Protein AF-D8RL02-F1 (afdb_monomer_lite)

Radius of gyration: 91.01 Å; chains: 1; bounding box: 148×38×259 Å

Secondary structure (DSSP, 8-state):
-HHHHHHHHHHHHHHHHHHHHHHHHHHHTSHHHHHHHTT-EEETTTEEE-TTS-BGGGTTTTS-S-SS-----SS-HHHHHHHHHHHHHHHTTT--STTHHHHHHHHHHHHHHHHHHHHHHHHHHHHHHHHHHHHHHHHHHHHHHHHHHHHHHHHHHHHHHHHHHHHHHHHHHHHHHHHHHHHHHHHHHHHHHHHHHHHHHHHHHHHHHHHHHHHHHHHHHHHHHHHHHHHHHHHHHHHHHHHHHHHHHHHHHHHHHHHHHHHHHHHHHHHHHHHHHHHHHHHHHHHHHHHHTT--

Structure (mmCIF, N/CA/C/O backbone):
data_AF-D8RL02-F1
#
_entry.id   AF-D8RL02-F1
#
loop_
_atom_site.group_PDB
_atom_site.id
_atom_site.type_symbol
_atom_site.label_atom_id
_atom_site.label_alt_id
_atom_site.label_comp_id
_atom_site.label_asym_id
_atom_site.label_entity_id
_atom_site.label_seq_id
_atom_site.pdbx_PDB_ins_code
_atom_site.Cartn_x
_atom_site.Cartn_y
_atom_site.Cartn_z
_atom_site.occupancy
_atom_site.B_iso_or_equiv
_atom_site.auth_seq_id
_atom_site.auth_comp_id
_atom_site.auth_asym_id
_atom_site.auth_atom_id
_atom_site.pdbx_PDB_model_num
ATOM 1 N N . MET A 1 1 ? 72.631 13.589 -95.556 1.00 54.78 1 MET A N 1
ATOM 2 C CA . MET A 1 1 ? 71.323 14.277 -95.456 1.00 54.78 1 MET A CA 1
ATOM 3 C C . MET A 1 1 ? 70.199 13.343 -95.003 1.00 54.78 1 MET A C 1
ATOM 5 O O . MET A 1 1 ? 69.249 13.844 -94.425 1.00 54.78 1 MET A O 1
ATOM 9 N N . GLU A 1 2 ? 70.333 12.020 -95.153 1.00 58.56 2 GLU A N 1
ATOM 10 C CA . GLU A 1 2 ? 69.307 11.023 -94.778 1.00 58.56 2 GLU A CA 1
ATOM 11 C C . GLU A 1 2 ? 68.926 11.026 -93.284 1.00 58.56 2 GLU A C 1
ATOM 13 O O . GLU A 1 2 ? 67.748 11.028 -92.950 1.00 58.56 2 GLU A O 1
ATOM 18 N N . GLY A 1 3 ? 69.886 11.151 -92.358 1.00 64.56 3 GLY A N 1
ATOM 19 C CA . GLY A 1 3 ? 69.577 11.130 -90.916 1.00 64.56 3 GLY A CA 1
ATOM 20 C C . GLY A 1 3 ? 68.702 12.289 -90.407 1.00 64.56 3 GLY A C 1
ATOM 21 O O . GLY A 1 3 ? 68.035 12.150 -89.384 1.00 64.56 3 GLY A O 1
ATOM 22 N N . LEU A 1 4 ? 68.682 13.426 -91.113 1.00 74.25 4 LEU A N 1
ATOM 23 C CA . LEU A 1 4 ? 67.865 14.596 -90.758 1.00 74.25 4 LEU A CA 1
ATOM 24 C C . LEU A 1 4 ? 66.400 14.406 -91.182 1.00 74.25 4 LEU A C 1
ATOM 26 O O . LEU A 1 4 ? 65.502 14.828 -90.459 1.00 74.25 4 LEU A O 1
ATOM 30 N N . GLN A 1 5 ? 66.170 13.714 -92.303 1.00 72.62 5 GLN A N 1
ATOM 31 C CA . GLN A 1 5 ? 64.834 13.357 -92.792 1.00 72.62 5 GLN A CA 1
ATOM 32 C C . GLN A 1 5 ? 64.185 12.295 -91.896 1.00 72.62 5 GLN A C 1
ATOM 34 O O . GLN A 1 5 ? 63.086 12.518 -91.404 1.00 72.62 5 GLN A O 1
ATOM 39 N N . VAL A 1 6 ? 64.923 11.239 -91.534 1.00 73.12 6 VAL A N 1
ATOM 40 C CA . VAL A 1 6 ? 64.459 10.201 -90.589 1.00 73.12 6 VAL A CA 1
ATOM 41 C C . VAL A 1 6 ? 64.030 10.804 -89.242 1.00 73.12 6 VAL A C 1
ATOM 43 O O . VAL A 1 6 ? 63.024 10.415 -88.649 1.00 73.12 6 VAL A O 1
ATOM 46 N N . LEU A 1 7 ? 64.784 11.778 -88.719 1.00 77.75 7 LEU A N 1
ATOM 47 C CA . LEU A 1 7 ? 64.424 12.468 -87.474 1.00 77.75 7 LEU A CA 1
ATOM 48 C C . LEU A 1 7 ? 63.171 13.336 -87.626 1.00 77.75 7 LEU A C 1
ATOM 50 O O . LEU A 1 7 ? 62.359 13.388 -86.702 1.00 77.75 7 LEU A O 1
ATOM 54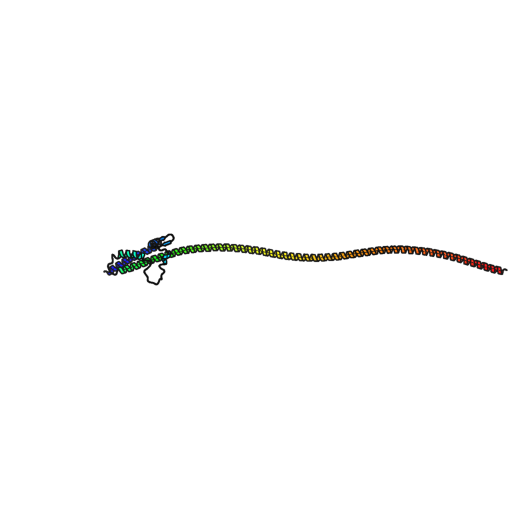 N N . GLN A 1 8 ? 63.003 13.996 -88.771 1.00 79.19 8 GLN A N 1
ATOM 55 C CA . GLN A 1 8 ? 61.824 14.802 -89.076 1.00 79.19 8 GLN A CA 1
ATOM 56 C C . GLN A 1 8 ? 60.564 13.929 -89.215 1.00 79.19 8 GLN A C 1
ATOM 58 O O . GLN A 1 8 ? 59.517 14.272 -88.664 1.00 79.19 8 GLN A O 1
ATOM 63 N N . ASP A 1 9 ? 60.674 12.759 -89.840 1.00 75.31 9 ASP A N 1
ATOM 64 C CA . ASP A 1 9 ? 59.569 11.804 -90.000 1.00 75.31 9 ASP A CA 1
ATOM 65 C C . ASP A 1 9 ? 59.189 11.134 -88.668 1.00 75.31 9 ASP A C 1
ATOM 67 O O . ASP A 1 9 ? 58.011 10.944 -88.346 1.00 75.31 9 ASP A O 1
ATOM 71 N N . ARG A 1 10 ? 60.173 10.874 -87.799 1.00 81.12 10 ARG A N 1
ATOM 72 C CA . ARG A 1 10 ? 59.913 10.444 -86.415 1.00 81.12 10 ARG A CA 1
ATOM 73 C C . ARG A 1 10 ? 59.242 11.535 -85.586 1.00 81.12 10 ARG A C 1
ATOM 75 O O . ARG A 1 10 ? 58.299 11.236 -84.856 1.00 81.12 10 ARG A O 1
ATOM 82 N N . ALA A 1 11 ? 59.704 12.781 -85.690 1.00 81.50 11 ALA A N 1
ATOM 83 C CA . ALA A 1 11 ? 59.134 13.907 -84.953 1.00 81.50 11 ALA A CA 1
ATOM 84 C C . ALA A 1 11 ? 57.671 14.154 -85.345 1.00 81.50 11 ALA A C 1
ATOM 86 O O . ALA A 1 11 ? 56.821 14.282 -84.468 1.00 81.50 11 ALA A O 1
ATOM 87 N N . THR A 1 12 ? 57.363 14.128 -86.643 1.00 82.19 12 THR A N 1
ATOM 88 C CA . THR A 1 12 ? 55.992 14.281 -87.157 1.00 82.19 12 THR A CA 1
ATOM 89 C C . THR A 1 12 ? 55.090 13.108 -86.749 1.00 82.19 12 THR A C 1
ATOM 91 O O . THR A 1 12 ? 53.943 13.311 -86.342 1.00 82.19 12 THR A O 1
ATOM 94 N N . THR A 1 13 ? 55.606 11.873 -86.750 1.00 80.94 13 THR A N 1
ATOM 95 C CA . THR A 1 13 ? 54.868 10.700 -86.246 1.00 80.94 13 THR A CA 1
ATOM 96 C C . THR A 1 13 ? 54.566 10.823 -84.750 1.00 80.94 13 THR A C 1
ATOM 98 O O . THR A 1 13 ? 53.431 10.630 -84.320 1.00 80.94 13 THR A O 1
ATOM 101 N N . VAL A 1 14 ? 55.549 11.192 -83.929 1.00 85.69 14 VAL A N 1
ATOM 102 C CA . VAL A 1 14 ? 55.332 11.378 -82.486 1.00 85.69 14 VAL A CA 1
ATOM 103 C C . VAL A 1 14 ? 54.368 12.534 -82.219 1.00 85.69 14 VAL A C 1
ATOM 105 O O . VAL A 1 14 ? 53.498 12.410 -81.362 1.00 85.69 14 VAL A O 1
ATOM 108 N N . GLU A 1 15 ? 54.461 13.632 -82.968 1.00 86.06 15 GLU A N 1
ATOM 109 C CA . GLU A 1 15 ? 53.552 14.774 -82.846 1.00 86.06 15 GLU A CA 1
ATOM 110 C C . GLU A 1 15 ? 52.094 14.379 -83.117 1.00 86.06 15 GLU A C 1
ATOM 112 O O . GLU A 1 15 ? 51.207 14.710 -82.325 1.00 86.06 15 GLU A O 1
ATOM 117 N N . THR A 1 16 ? 51.837 13.611 -84.180 1.00 85.44 16 THR A N 1
ATOM 118 C CA . THR A 1 16 ? 50.482 13.130 -84.504 1.00 85.44 16 THR A CA 1
ATOM 119 C C . THR A 1 16 ? 49.945 12.152 -83.457 1.00 85.44 16 THR A C 1
ATOM 121 O O . THR A 1 16 ? 48.793 12.277 -83.032 1.00 85.44 16 THR A O 1
ATOM 124 N N . LEU A 1 17 ? 50.776 11.232 -82.959 1.00 86.19 17 LEU A N 1
ATOM 125 C CA . LEU A 1 17 ? 50.398 10.301 -81.891 1.00 86.19 17 LEU A CA 1
ATOM 126 C C . LEU A 1 17 ? 50.143 11.009 -80.550 1.00 86.19 17 LEU A C 1
ATOM 128 O O . LEU A 1 17 ? 49.197 10.672 -79.833 1.00 86.19 17 LEU A O 1
ATOM 132 N N . LEU A 1 18 ? 50.937 12.028 -80.215 1.00 87.25 18 LEU A N 1
ATOM 133 C CA . LEU A 1 18 ? 50.713 12.869 -79.038 1.00 87.25 18 LEU A CA 1
ATOM 134 C C . LEU A 1 18 ? 49.449 13.720 -79.187 1.00 87.25 18 LEU A C 1
ATOM 136 O O . LEU A 1 18 ? 48.698 13.870 -78.221 1.00 87.25 18 LEU A O 1
ATOM 140 N N . ALA A 1 19 ? 49.173 14.246 -80.382 1.00 88.50 19 ALA A N 1
ATOM 141 C CA . ALA A 1 19 ? 47.926 14.947 -80.672 1.00 88.50 19 ALA A CA 1
ATOM 142 C C . ALA A 1 19 ? 46.711 14.020 -80.503 1.00 88.50 19 ALA A C 1
ATOM 144 O O . ALA A 1 19 ? 45.710 14.430 -79.905 1.00 88.50 19 ALA A O 1
ATOM 145 N N . TYR A 1 20 ? 46.819 12.759 -80.937 1.00 88.25 20 TYR A N 1
ATOM 146 C CA . TYR A 1 20 ? 45.808 11.730 -80.694 1.00 88.25 20 TYR A CA 1
ATOM 147 C C . TYR A 1 20 ? 45.596 11.476 -79.196 1.00 88.25 20 TYR A C 1
ATOM 149 O O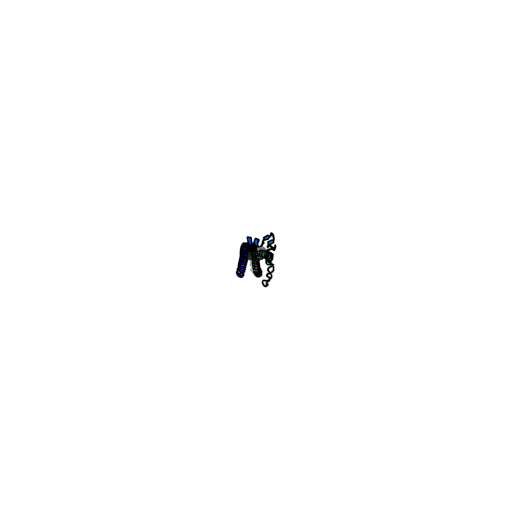 . TYR A 1 20 ? 44.465 11.591 -78.722 1.00 88.25 20 TYR A O 1
ATOM 157 N N . LEU A 1 21 ? 46.659 11.214 -78.424 1.00 88.38 21 LEU A N 1
ATOM 158 C CA . LEU A 1 21 ? 46.547 11.009 -76.972 1.00 88.38 21 LEU A CA 1
ATOM 159 C C . LEU A 1 21 ? 45.936 12.219 -76.267 1.00 88.38 21 LEU A C 1
ATOM 161 O O . LEU A 1 21 ? 45.063 12.068 -75.415 1.00 88.38 21 LEU A O 1
ATOM 165 N N . LYS A 1 22 ? 46.345 13.431 -76.650 1.00 90.69 22 LYS A N 1
ATOM 166 C CA . LYS A 1 22 ? 45.802 14.679 -76.108 1.00 90.69 22 LYS A CA 1
ATOM 167 C C . LYS A 1 22 ? 44.313 14.828 -76.413 1.00 90.69 22 LYS A C 1
ATOM 169 O O . LYS A 1 22 ? 43.553 15.255 -75.544 1.00 90.69 22 LYS A O 1
ATOM 174 N N . SER A 1 23 ? 43.889 14.481 -77.627 1.00 88.38 23 SER A N 1
ATOM 175 C CA . SER A 1 23 ? 42.476 14.466 -78.009 1.00 88.38 23 SER A CA 1
ATOM 176 C C . SER A 1 23 ? 41.697 13.425 -77.199 1.00 88.38 23 SER A C 1
ATOM 178 O O . SER A 1 23 ? 40.691 13.757 -76.570 1.00 88.38 23 SER A O 1
ATOM 180 N N . LYS A 1 24 ? 42.211 12.192 -77.111 1.00 86.50 24 LYS A N 1
ATOM 181 C CA . LYS A 1 24 ? 41.592 11.095 -76.357 1.00 86.50 24 LYS A CA 1
ATOM 182 C C . LYS A 1 24 ? 41.451 11.425 -74.868 1.00 86.50 24 LYS A C 1
ATOM 184 O O . LYS A 1 24 ? 40.369 11.252 -74.316 1.00 86.50 24 LYS A O 1
ATOM 189 N N . ALA A 1 25 ? 42.481 11.998 -74.246 1.00 87.50 25 ALA A N 1
ATOM 190 C CA . ALA A 1 25 ? 42.440 12.445 -72.855 1.00 87.50 25 ALA A CA 1
ATOM 191 C C . ALA A 1 25 ? 41.383 13.540 -72.622 1.00 87.50 25 ALA A C 1
ATOM 193 O O . ALA A 1 25 ? 40.644 13.481 -71.643 1.00 87.50 25 ALA A O 1
ATOM 194 N N . ARG A 1 26 ? 41.251 14.515 -73.536 1.00 88.19 26 ARG A N 1
ATOM 195 C CA . ARG A 1 26 ? 40.205 15.555 -73.452 1.00 88.19 26 ARG A CA 1
ATOM 196 C C . ARG A 1 26 ? 38.797 14.974 -73.556 1.00 88.19 26 ARG A C 1
ATOM 198 O O . ARG A 1 26 ? 37.912 15.396 -72.820 1.00 88.19 26 ARG A O 1
ATOM 205 N N . VAL A 1 27 ? 38.598 14.011 -74.453 1.00 86.69 27 VAL A N 1
ATOM 206 C CA . VAL A 1 27 ? 37.320 13.304 -74.614 1.00 86.69 27 VAL A CA 1
ATOM 207 C C . VAL A 1 27 ? 36.989 12.487 -73.360 1.00 86.69 27 VAL A C 1
ATOM 209 O O . VAL A 1 27 ? 35.847 12.502 -72.910 1.00 86.69 27 VAL A O 1
ATOM 212 N N . MET A 1 28 ? 37.984 11.827 -72.763 1.00 86.38 28 MET A N 1
ATOM 213 C CA . MET A 1 28 ? 37.825 11.044 -71.532 1.00 86.38 28 MET A CA 1
ATOM 214 C C . MET A 1 28 ? 37.630 11.903 -70.275 1.00 86.38 28 MET A C 1
ATOM 216 O O . MET A 1 28 ? 36.973 11.458 -69.342 1.00 86.38 28 MET A O 1
ATOM 220 N N . ALA A 1 29 ? 38.139 13.136 -70.250 1.00 84.56 29 ALA A N 1
ATOM 221 C CA . ALA A 1 29 ? 37.950 14.062 -69.130 1.00 84.56 29 ALA A CA 1
ATOM 222 C C . ALA A 1 29 ? 36.499 14.553 -68.981 1.00 84.56 29 ALA A C 1
ATOM 224 O O . ALA A 1 29 ? 36.121 15.058 -67.928 1.00 84.56 29 ALA A O 1
ATOM 225 N N . LEU A 1 30 ? 35.684 14.431 -70.032 1.00 84.62 30 LEU A N 1
ATOM 226 C CA . LEU A 1 30 ? 34.278 14.812 -70.007 1.00 84.62 30 LEU A CA 1
ATOM 227 C C . LEU A 1 30 ? 33.410 13.548 -69.913 1.00 84.62 30 LEU A C 1
ATOM 229 O O . LEU A 1 30 ? 33.276 12.851 -70.920 1.00 84.62 30 LEU A O 1
ATOM 233 N N . PRO A 1 31 ? 32.745 13.272 -68.772 1.00 79.06 31 PRO A N 1
ATOM 234 C CA . PRO A 1 31 ? 32.044 12.003 -68.534 1.00 79.06 31 PRO A CA 1
ATOM 235 C C . PRO A 1 31 ? 31.073 11.598 -69.654 1.00 79.06 31 PRO A C 1
ATOM 237 O O . PRO A 1 31 ? 31.044 10.450 -70.093 1.00 79.06 31 PRO A O 1
ATOM 240 N N . ARG A 1 32 ? 30.328 12.572 -70.199 1.00 75.19 32 ARG A N 1
ATOM 241 C CA . ARG A 1 32 ? 29.366 12.355 -71.294 1.00 75.19 32 ARG A CA 1
ATOM 242 C C . ARG A 1 32 ? 30.015 11.848 -72.587 1.00 75.19 32 ARG A C 1
ATOM 244 O O . ARG A 1 32 ? 29.419 11.026 -73.275 1.00 75.19 32 ARG A O 1
ATOM 251 N N . TYR A 1 33 ? 31.218 12.319 -72.913 1.00 81.81 33 TYR A N 1
ATOM 252 C CA . TYR A 1 33 ? 31.953 11.899 -74.111 1.00 81.81 33 TYR A CA 1
ATOM 253 C C . TYR A 1 33 ? 32.849 10.686 -73.841 1.00 81.81 33 TYR A C 1
ATOM 255 O O . TYR A 1 33 ? 33.073 9.874 -74.738 1.00 81.81 33 TYR A O 1
ATOM 263 N N . ALA A 1 34 ? 33.296 10.519 -72.597 1.00 81.94 34 ALA A N 1
ATOM 264 C CA . ALA A 1 34 ? 34.074 9.378 -72.145 1.00 81.94 34 ALA A CA 1
ATOM 265 C C . ALA A 1 34 ? 33.293 8.066 -72.307 1.00 81.94 34 ALA A C 1
ATOM 267 O O . ALA A 1 34 ? 33.838 7.091 -72.824 1.00 81.94 34 ALA A O 1
ATOM 268 N N . PHE A 1 35 ? 31.998 8.063 -71.966 1.00 83.25 35 PHE A N 1
ATOM 269 C CA . PHE A 1 35 ? 31.138 6.898 -72.174 1.00 83.25 35 PHE A CA 1
ATOM 270 C C . PHE A 1 35 ? 31.006 6.520 -73.651 1.00 83.25 35 PHE A C 1
ATOM 272 O O . PHE A 1 35 ? 31.195 5.358 -74.000 1.00 83.25 35 PHE A O 1
ATOM 279 N N . ALA A 1 36 ? 30.756 7.495 -74.529 1.00 80.44 36 ALA A N 1
ATOM 280 C CA . ALA A 1 36 ? 30.652 7.248 -75.966 1.00 80.44 36 ALA A CA 1
ATOM 281 C C . ALA A 1 36 ? 31.978 6.736 -76.560 1.00 80.44 36 ALA A C 1
ATOM 283 O O . ALA A 1 36 ? 31.981 5.761 -77.307 1.00 80.44 36 ALA A O 1
ATOM 284 N N . SER A 1 37 ? 33.102 7.347 -76.177 1.00 79.50 37 SER A N 1
ATOM 285 C CA . SER A 1 37 ? 34.448 6.991 -76.648 1.00 79.50 37 SER A CA 1
ATOM 286 C C . SER A 1 37 ? 34.900 5.601 -76.186 1.00 79.50 37 SER A C 1
ATOM 288 O O . SER A 1 37 ? 35.508 4.855 -76.947 1.00 79.50 37 SER A O 1
ATOM 290 N N . CYS A 1 38 ? 34.546 5.210 -74.960 1.00 76.88 38 CYS A N 1
ATOM 291 C CA . CYS A 1 38 ? 34.857 3.883 -74.420 1.00 76.88 38 CYS A CA 1
ATOM 292 C C . CYS A 1 38 ? 33.788 2.830 -74.768 1.00 76.88 38 CYS A C 1
ATOM 294 O O . CYS A 1 38 ? 33.872 1.695 -74.306 1.00 76.88 38 CYS A O 1
ATOM 296 N N . GLY A 1 39 ? 32.760 3.198 -75.545 1.00 78.69 39 GLY A N 1
ATOM 297 C CA . GLY A 1 39 ? 31.629 2.332 -75.890 1.00 78.69 39 GLY A CA 1
ATOM 298 C C . GLY A 1 39 ? 30.801 1.865 -74.687 1.00 78.69 39 GLY A C 1
ATOM 299 O O . GLY A 1 39 ? 30.125 0.839 -74.765 1.00 78.69 39 GLY A O 1
ATOM 300 N N . ILE A 1 40 ? 30.845 2.614 -73.584 1.00 83.25 40 ILE A N 1
ATOM 301 C CA . ILE A 1 40 ? 30.090 2.340 -72.366 1.00 83.25 40 ILE A CA 1
ATOM 302 C C . ILE A 1 40 ? 28.642 2.787 -72.574 1.00 83.25 40 ILE A C 1
ATOM 304 O O . ILE A 1 40 ? 28.365 3.949 -72.874 1.00 83.25 40 ILE A O 1
ATOM 308 N N . ARG A 1 41 ? 27.698 1.863 -72.401 1.00 83.44 41 ARG A N 1
ATOM 309 C CA . ARG A 1 41 ? 26.260 2.106 -72.575 1.00 83.44 41 ARG A CA 1
ATOM 310 C C . ARG A 1 41 ? 25.486 1.626 -71.360 1.00 83.44 41 ARG A C 1
ATOM 312 O O . ARG A 1 41 ? 25.844 0.624 -70.749 1.00 83.44 41 ARG A O 1
ATOM 319 N N . LYS A 1 42 ? 24.400 2.319 -71.023 1.00 82.69 42 LYS A N 1
ATOM 320 C CA . LYS A 1 42 ? 23.468 1.881 -69.980 1.00 82.69 42 LYS A CA 1
ATOM 321 C C . LYS A 1 42 ? 22.468 0.894 -70.589 1.00 82.69 42 LYS A C 1
ATOM 323 O O . LYS A 1 42 ? 21.752 1.250 -71.520 1.00 82.69 42 LYS A O 1
ATOM 328 N N . LYS A 1 43 ? 22.429 -0.335 -70.075 1.00 82.56 43 LYS A N 1
ATOM 329 C CA . LYS A 1 43 ? 21.448 -1.367 -70.423 1.00 82.56 43 LYS A CA 1
ATOM 330 C C . LYS A 1 43 ? 20.454 -1.518 -69.274 1.00 82.56 43 LYS A C 1
ATOM 332 O O . LYS A 1 43 ? 20.846 -1.644 -68.114 1.00 82.56 43 LYS A O 1
ATOM 337 N N . GLU A 1 44 ? 19.168 -1.496 -69.596 1.00 78.19 44 GLU A N 1
ATOM 338 C CA . GLU A 1 44 ? 18.089 -1.647 -68.619 1.00 78.19 44 GLU A CA 1
ATOM 339 C C . GLU A 1 44 ? 18.212 -2.989 -67.869 1.00 78.19 44 GLU A C 1
ATOM 341 O O . GLU A 1 44 ? 18.519 -4.020 -68.471 1.00 78.19 44 GLU A O 1
ATOM 346 N N . GLY A 1 45 ? 18.083 -2.958 -66.539 1.00 75.62 45 GLY A N 1
ATOM 347 C CA . GLY A 1 45 ? 18.237 -4.120 -65.651 1.00 75.62 45 GLY A CA 1
ATOM 348 C C . GLY A 1 45 ? 19.676 -4.583 -65.357 1.00 75.62 45 GLY A C 1
ATOM 349 O O . GLY A 1 45 ? 19.885 -5.247 -64.350 1.00 75.62 45 GLY A O 1
ATOM 350 N N . VAL A 1 46 ? 20.670 -4.221 -66.18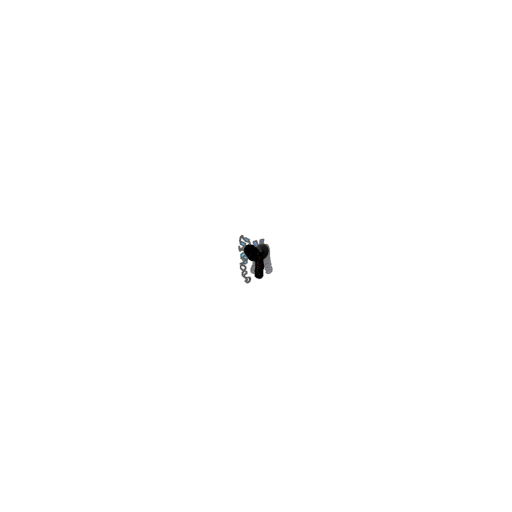2 1.00 76.62 46 VAL A N 1
ATOM 351 C CA . VAL A 1 46 ? 22.078 -4.675 -66.038 1.00 76.62 46 VAL A CA 1
ATOM 352 C C . VAL A 1 46 ? 23.035 -3.535 -65.651 1.00 76.62 46 VAL A C 1
ATOM 354 O O . VAL A 1 46 ? 24.122 -3.783 -65.139 1.00 76.62 46 VAL A O 1
ATOM 357 N N . GLY A 1 47 ? 22.637 -2.276 -65.858 1.00 82.38 47 GLY A N 1
ATOM 358 C CA . GLY A 1 47 ? 23.464 -1.109 -65.545 1.00 82.38 47 GLY A CA 1
ATOM 359 C C . GLY A 1 47 ? 24.416 -0.747 -66.686 1.00 82.38 47 GLY A C 1
ATOM 360 O O . GLY A 1 47 ? 24.066 -0.878 -67.859 1.00 82.38 47 GLY A O 1
ATOM 361 N N . TYR A 1 48 ? 25.602 -0.229 -66.368 1.00 84.31 48 TYR A N 1
ATOM 362 C CA . TYR A 1 48 ? 26.592 0.139 -67.382 1.00 84.31 48 TYR A CA 1
ATOM 363 C C . TYR A 1 48 ? 27.299 -1.094 -67.955 1.00 84.31 48 TYR A C 1
ATOM 365 O O . TYR A 1 48 ? 27.660 -2.022 -67.232 1.00 84.31 48 TYR A O 1
ATOM 373 N N . VAL A 1 49 ? 27.504 -1.091 -69.269 1.00 84.38 49 VAL A N 1
ATOM 374 C CA . VAL A 1 49 ? 28.082 -2.192 -70.041 1.00 84.38 49 VAL A CA 1
ATOM 375 C C . VAL A 1 49 ? 29.141 -1.636 -70.991 1.00 84.38 49 VAL A C 1
ATOM 377 O O . VAL A 1 49 ? 28.913 -0.606 -71.617 1.00 84.38 49 VAL A O 1
ATOM 380 N N . ASP A 1 50 ? 30.287 -2.306 -71.099 1.00 82.56 50 ASP A N 1
ATOM 381 C CA . ASP A 1 50 ? 31.411 -1.919 -71.966 1.00 82.56 50 ASP A CA 1
ATOM 382 C C . ASP A 1 50 ? 31.116 -2.130 -73.469 1.00 82.56 50 ASP A C 1
ATOM 384 O O . ASP A 1 50 ? 30.164 -2.823 -73.839 1.00 82.56 50 ASP A O 1
ATOM 388 N N . LYS A 1 51 ? 32.000 -1.639 -74.350 1.00 81.12 51 LYS A N 1
ATOM 389 C CA . LYS A 1 51 ? 31.984 -1.859 -75.809 1.00 81.12 51 LYS A CA 1
ATOM 390 C C . LYS A 1 51 ? 31.835 -3.333 -76.208 1.00 81.12 51 LYS A C 1
ATOM 392 O O . LYS A 1 51 ? 31.204 -3.637 -77.214 1.00 81.12 51 LYS A O 1
ATOM 397 N N . ARG A 1 52 ? 32.355 -4.251 -75.381 1.00 78.06 52 ARG A N 1
ATOM 398 C CA . ARG A 1 52 ? 32.279 -5.715 -75.555 1.00 78.06 52 ARG A CA 1
ATOM 399 C C . ARG A 1 52 ? 31.027 -6.372 -74.963 1.00 78.06 52 ARG A C 1
ATOM 401 O O . ARG A 1 52 ? 30.924 -7.591 -74.980 1.00 78.06 52 ARG A O 1
ATOM 408 N N . GLY A 1 53 ? 30.100 -5.606 -74.393 1.00 79.06 53 GLY A N 1
ATOM 409 C CA . GLY A 1 53 ? 28.920 -6.176 -73.742 1.00 79.06 53 GLY A CA 1
ATOM 410 C C . GLY A 1 53 ? 29.158 -6.665 -72.305 1.00 79.06 53 GLY A C 1
ATOM 411 O O . GLY A 1 53 ? 28.258 -7.269 -71.729 1.00 79.06 53 GLY A O 1
ATOM 412 N N . VAL A 1 54 ? 30.330 -6.395 -71.712 1.00 82.94 54 VAL A N 1
ATOM 413 C CA . VAL A 1 54 ? 30.678 -6.827 -70.345 1.00 82.94 54 VAL A CA 1
ATOM 414 C C . VAL A 1 54 ? 30.045 -5.884 -69.311 1.00 82.94 54 VAL A C 1
ATOM 416 O O . VAL A 1 54 ? 30.297 -4.674 -69.391 1.00 82.94 54 VAL A O 1
ATOM 419 N N . PRO A 1 55 ? 29.245 -6.387 -68.352 1.00 84.06 55 PRO A N 1
ATOM 420 C CA . PRO A 1 55 ? 28.663 -5.577 -67.282 1.00 84.06 55 PRO A CA 1
ATOM 421 C C . PRO A 1 55 ? 29.720 -4.943 -66.374 1.00 84.06 55 PRO A C 1
ATOM 423 O O . PRO A 1 55 ? 30.779 -5.524 -66.147 1.00 84.06 55 PRO A O 1
ATOM 426 N N . MET A 1 56 ? 29.396 -3.783 -65.801 1.00 81.06 56 MET A N 1
ATOM 427 C CA . MET A 1 56 ? 30.252 -3.044 -64.863 1.00 81.06 56 MET A CA 1
ATOM 428 C C . MET A 1 56 ? 30.800 -3.910 -63.719 1.00 81.06 56 MET A C 1
ATOM 430 O O . MET A 1 56 ? 31.979 -3.809 -63.391 1.00 81.06 56 MET A O 1
ATOM 434 N N . ALA A 1 57 ? 29.980 -4.811 -63.169 1.00 79.31 57 ALA A N 1
ATOM 435 C CA . ALA A 1 57 ? 30.364 -5.720 -62.085 1.00 79.31 57 ALA A CA 1
ATOM 436 C C . ALA A 1 57 ? 31.528 -6.672 -62.437 1.00 79.31 57 ALA A C 1
ATOM 438 O O . ALA A 1 57 ? 32.198 -7.196 -61.547 1.00 79.31 57 ALA A O 1
ATOM 439 N N . ASP A 1 58 ? 31.779 -6.895 -63.729 1.00 80.88 58 ASP A N 1
ATOM 440 C CA . ASP A 1 58 ? 32.813 -7.805 -64.222 1.00 80.88 58 ASP A CA 1
ATOM 441 C C . ASP A 1 58 ? 34.021 -7.065 -64.821 1.00 80.88 58 ASP A C 1
ATOM 443 O O . ASP A 1 58 ? 34.997 -7.704 -65.214 1.00 80.88 58 ASP A O 1
ATOM 447 N N . TRP A 1 59 ? 34.018 -5.722 -64.849 1.00 80.81 59 TRP A N 1
ATOM 448 C CA . TRP A 1 59 ? 35.134 -4.921 -65.381 1.00 80.81 59 TRP A CA 1
ATOM 449 C C . TRP A 1 59 ? 36.444 -5.132 -64.611 1.00 80.81 59 TRP A C 1
ATOM 451 O O . TRP A 1 59 ? 37.520 -5.034 -65.198 1.00 80.81 59 TRP A O 1
ATOM 461 N N . LEU A 1 60 ? 36.363 -5.440 -63.314 1.00 65.62 60 LEU A N 1
ATOM 462 C CA . LEU A 1 60 ? 37.523 -5.634 -62.436 1.00 65.62 60 LEU A CA 1
ATOM 463 C C . LEU A 1 60 ? 37.994 -7.091 -62.335 1.00 65.62 60 LEU A C 1
ATOM 465 O O . LEU A 1 60 ? 39.158 -7.331 -62.019 1.00 65.62 60 LEU A O 1
ATOM 469 N N . LYS A 1 61 ? 37.134 -8.071 -62.639 1.00 67.56 61 LYS A N 1
ATOM 470 C CA . LYS A 1 61 ? 37.449 -9.501 -62.454 1.00 67.56 61 LYS A CA 1
ATOM 471 C C . LYS A 1 61 ? 38.521 -10.020 -63.417 1.00 67.56 61 LYS A C 1
ATOM 473 O O . LYS A 1 61 ? 39.174 -11.007 -63.109 1.00 67.56 61 LYS A O 1
ATOM 478 N N . GLY A 1 62 ? 38.739 -9.343 -64.546 1.00 54.19 62 GLY A N 1
ATOM 479 C CA . GLY A 1 62 ? 39.801 -9.670 -65.507 1.00 54.19 62 GLY A CA 1
ATOM 480 C C . GLY A 1 62 ? 41.160 -9.011 -65.237 1.00 54.19 62 GLY A C 1
ATOM 481 O O . GLY A 1 62 ? 42.089 -9.259 -65.993 1.00 54.19 62 GLY A O 1
ATOM 482 N N . ALA A 1 63 ? 41.284 -8.159 -64.211 1.00 49.56 63 ALA A N 1
ATOM 483 C CA . ALA A 1 63 ? 42.523 -7.436 -63.884 1.00 49.56 63 ALA A CA 1
ATOM 484 C C . ALA A 1 63 ? 43.128 -7.840 -62.523 1.00 49.56 63 ALA A C 1
ATOM 486 O O . ALA A 1 63 ? 44.113 -7.248 -62.092 1.00 49.56 63 ALA A O 1
ATOM 487 N N . ALA A 1 64 ? 42.532 -8.818 -61.834 1.00 39.19 64 ALA A N 1
ATOM 488 C CA . ALA A 1 64 ? 42.923 -9.265 -60.496 1.00 39.19 64 ALA A CA 1
ATOM 489 C C . ALA A 1 64 ? 43.784 -10.545 -60.515 1.00 39.19 64 ALA A C 1
ATOM 491 O O . ALA A 1 64 ? 43.614 -11.429 -59.680 1.00 39.19 64 ALA A O 1
ATOM 492 N N . THR A 1 65 ? 44.720 -10.640 -61.456 1.00 38.44 65 THR A N 1
ATOM 493 C CA . THR A 1 65 ? 45.886 -11.527 -61.355 1.00 38.44 65 THR A CA 1
ATOM 494 C C . THR A 1 65 ? 47.113 -10.640 -61.198 1.00 38.44 65 THR A C 1
ATOM 496 O O . THR A 1 65 ? 47.448 -9.930 -62.134 1.00 38.44 65 THR A O 1
ATOM 499 N N . ASN A 1 66 ? 47.673 -10.646 -59.983 1.00 33.16 66 ASN A N 1
ATOM 500 C CA . ASN A 1 66 ? 49.015 -10.242 -59.530 1.00 33.16 66 ASN A CA 1
ATOM 501 C C . ASN A 1 66 ? 49.735 -9.064 -60.242 1.00 33.16 66 ASN A C 1
ATOM 503 O O . ASN A 1 66 ? 49.948 -9.107 -61.447 1.00 33.16 66 ASN A O 1
ATOM 507 N N . PRO A 1 67 ? 50.244 -8.050 -59.505 1.00 39.38 67 PRO A N 1
ATOM 508 C CA . PRO A 1 67 ? 51.041 -6.964 -60.093 1.00 39.38 67 PRO A CA 1
ATOM 509 C C . PRO A 1 67 ? 52.462 -7.379 -60.513 1.00 39.38 67 PRO A C 1
ATOM 511 O O . PRO A 1 67 ? 53.134 -6.609 -61.194 1.00 39.38 67 PRO A O 1
ATOM 514 N N . ASP A 1 68 ? 52.915 -8.567 -60.113 1.00 38.62 68 ASP A N 1
ATOM 515 C CA . ASP A 1 68 ? 54.265 -9.069 -60.363 1.00 38.62 68 ASP A CA 1
ATOM 516 C C . ASP A 1 68 ? 54.237 -10.174 -61.417 1.00 38.62 68 ASP A C 1
ATOM 518 O O . ASP A 1 68 ? 54.536 -11.322 -61.123 1.00 38.62 68 ASP A O 1
ATOM 522 N N . GLU A 1 69 ? 53.851 -9.849 -62.647 1.00 34.38 69 GLU A N 1
ATOM 523 C CA . GLU A 1 69 ? 54.320 -10.596 -63.812 1.00 34.38 69 GLU A CA 1
ATOM 524 C C . GLU A 1 69 ? 54.148 -9.758 -65.080 1.00 34.38 69 GLU A C 1
ATOM 526 O O . GLU A 1 69 ? 53.100 -9.190 -65.385 1.00 34.38 69 GLU A O 1
ATOM 531 N N . ASN A 1 70 ? 55.264 -9.635 -65.786 1.00 38.53 70 ASN A N 1
ATOM 532 C CA . ASN A 1 70 ? 55.454 -8.921 -67.032 1.00 38.53 70 ASN A CA 1
ATOM 533 C C . ASN A 1 70 ? 54.711 -9.627 -68.180 1.00 38.53 70 ASN A C 1
ATOM 535 O O . ASN A 1 70 ? 55.347 -10.177 -69.069 1.00 38.53 70 ASN A O 1
ATOM 539 N N . ASP A 1 71 ? 53.378 -9.582 -68.167 1.00 30.12 71 ASP A N 1
ATOM 540 C CA . ASP A 1 71 ? 52.520 -10.065 -69.250 1.00 30.12 71 ASP A CA 1
ATOM 541 C C . ASP A 1 71 ? 51.679 -8.915 -69.819 1.00 30.12 71 ASP A C 1
ATOM 543 O O . ASP A 1 71 ? 50.471 -8.770 -69.617 1.00 30.12 71 ASP A O 1
ATOM 547 N N . CYS A 1 72 ? 52.348 -8.080 -70.615 1.00 35.12 72 CYS A N 1
ATOM 548 C CA . CYS A 1 72 ? 51.724 -7.141 -71.546 1.00 35.12 72 CYS A CA 1
ATOM 549 C C . CYS A 1 72 ? 51.039 -7.884 -72.714 1.00 35.12 72 CYS A C 1
ATOM 551 O O . CYS A 1 72 ? 51.411 -7.678 -73.866 1.00 35.12 72 CYS A O 1
ATOM 553 N N . ALA A 1 73 ? 50.069 -8.772 -72.466 1.00 35.41 73 ALA A N 1
ATOM 554 C CA . ALA A 1 73 ? 49.377 -9.471 -73.555 1.00 35.41 73 ALA A CA 1
ATOM 555 C C . ALA A 1 73 ? 48.046 -10.142 -73.162 1.00 35.41 73 ALA A C 1
ATOM 557 O O . ALA A 1 73 ? 47.850 -11.322 -73.431 1.00 35.41 73 ALA A O 1
ATOM 558 N N . GLY A 1 74 ? 47.065 -9.425 -72.607 1.00 34.22 74 GLY A N 1
ATOM 559 C CA . GLY A 1 74 ? 45.737 -10.045 -72.492 1.00 34.22 74 GLY A CA 1
ATOM 560 C C . GLY A 1 74 ? 44.689 -9.244 -71.741 1.00 34.22 74 GLY A C 1
ATOM 561 O O . GLY A 1 74 ? 44.549 -9.386 -70.539 1.00 34.22 74 GLY A O 1
ATOM 562 N N . GLY A 1 75 ? 43.890 -8.443 -72.448 1.00 38.09 75 GLY A N 1
ATOM 563 C CA . GLY A 1 75 ? 42.669 -7.877 -71.850 1.00 38.09 75 GLY A CA 1
ATOM 564 C C . GLY A 1 75 ? 41.996 -6.749 -72.635 1.00 38.09 75 GLY A C 1
ATOM 565 O O . GLY A 1 75 ? 40.793 -6.508 -72.485 1.00 38.09 75 GLY A O 1
ATOM 566 N N . ALA A 1 76 ? 42.726 -6.086 -73.535 1.00 42.28 76 ALA A N 1
ATOM 567 C CA . ALA A 1 76 ? 42.219 -4.939 -74.296 1.00 42.28 76 ALA A CA 1
ATOM 568 C C . ALA A 1 76 ? 42.559 -4.958 -75.801 1.00 42.28 76 ALA A C 1
ATOM 570 O O . ALA A 1 76 ? 42.481 -3.928 -76.453 1.00 42.28 76 ALA A O 1
ATOM 571 N N . ARG A 1 77 ? 42.814 -6.136 -76.393 1.00 44.38 77 ARG A N 1
ATOM 572 C CA . ARG A 1 77 ? 43.188 -6.309 -77.820 1.00 44.38 77 ARG A CA 1
ATOM 573 C C . ARG A 1 77 ? 42.209 -5.746 -78.873 1.00 44.38 77 ARG A C 1
ATOM 575 O O . ARG A 1 77 ? 42.518 -5.748 -80.051 1.00 44.38 77 ARG A O 1
ATOM 582 N N . GLY A 1 78 ? 41.023 -5.277 -78.484 1.00 45.78 78 GLY A N 1
ATOM 583 C CA . GLY A 1 78 ? 39.998 -4.839 -79.440 1.00 45.78 78 GLY A CA 1
ATOM 584 C C . GLY A 1 78 ? 40.195 -3.433 -80.017 1.00 45.78 78 GLY A C 1
ATOM 585 O O . GLY A 1 78 ? 39.731 -3.187 -81.119 1.00 45.78 78 GLY A O 1
ATOM 586 N N . LEU A 1 79 ? 40.847 -2.509 -79.295 1.00 45.06 79 LEU A N 1
ATOM 587 C CA . LEU A 1 79 ? 41.115 -1.149 -79.808 1.00 45.06 79 LEU A CA 1
ATOM 588 C C . LEU A 1 79 ? 42.531 -0.989 -80.359 1.00 45.06 79 LEU A C 1
ATOM 590 O O . LEU A 1 79 ? 42.760 -0.109 -81.189 1.00 45.06 79 LEU A O 1
ATOM 594 N N . SER A 1 80 ? 43.468 -1.822 -79.895 1.00 52.59 80 SER A N 1
ATOM 595 C CA . SER A 1 80 ? 44.825 -1.853 -80.429 1.00 52.59 80 SER A CA 1
ATOM 596 C C . SER A 1 80 ? 44.798 -2.194 -81.909 1.00 52.59 80 SER A C 1
ATOM 598 O O . SER A 1 80 ? 45.419 -1.485 -82.683 1.00 52.59 80 SER A O 1
ATOM 600 N N . ASP A 1 81 ? 44.016 -3.194 -82.317 1.00 51.75 81 ASP A N 1
ATOM 601 C CA . ASP A 1 81 ? 44.051 -3.699 -83.691 1.00 51.75 81 ASP A CA 1
ATOM 602 C C . ASP A 1 81 ? 43.493 -2.691 -84.704 1.00 51.75 81 ASP A C 1
ATOM 604 O O . ASP A 1 81 ? 43.990 -2.616 -85.819 1.00 51.75 81 ASP A O 1
ATOM 608 N N . GLU A 1 82 ? 42.525 -1.853 -84.321 1.00 54.72 82 GLU A N 1
ATOM 609 C CA . GLU A 1 82 ? 41.898 -0.884 -85.231 1.00 54.72 82 GLU A CA 1
ATOM 610 C C . GLU A 1 82 ? 42.744 0.393 -85.400 1.00 54.72 82 GLU A C 1
ATOM 612 O O . GLU A 1 82 ? 42.895 0.904 -86.510 1.00 54.72 82 GLU A O 1
ATOM 617 N N . LEU A 1 83 ? 43.368 0.880 -84.318 1.00 55.09 83 LEU A N 1
ATOM 618 C CA . LEU A 1 83 ? 44.304 2.009 -84.365 1.00 55.09 83 LEU A CA 1
ATOM 619 C C . LEU A 1 83 ? 45.641 1.599 -84.999 1.00 55.09 83 LEU A C 1
ATOM 621 O O . LEU A 1 83 ? 46.193 2.356 -85.795 1.00 55.09 83 LEU A O 1
ATOM 625 N N . VAL A 1 84 ? 46.139 0.402 -84.675 1.00 56.06 84 VAL A N 1
ATOM 626 C CA . VAL A 1 84 ? 47.337 -0.175 -85.295 1.00 56.06 84 VAL A CA 1
ATOM 627 C C . VAL A 1 84 ? 47.081 -0.407 -86.780 1.00 56.06 84 VAL A C 1
ATOM 629 O O . VAL A 1 84 ? 47.882 0.073 -87.567 1.00 56.06 84 VAL A O 1
ATOM 632 N N . ALA A 1 85 ? 45.939 -0.973 -87.194 1.00 59.44 85 ALA A N 1
ATOM 633 C CA . ALA A 1 85 ? 45.610 -1.142 -88.615 1.00 59.44 85 ALA A CA 1
ATOM 634 C C . ALA A 1 85 ? 45.437 0.193 -89.368 1.00 59.44 85 ALA A C 1
ATOM 636 O O . ALA A 1 85 ? 45.875 0.326 -90.514 1.00 59.44 85 ALA A O 1
ATOM 637 N N . ALA A 1 86 ? 44.830 1.210 -88.743 1.00 57.81 86 ALA A N 1
ATOM 638 C CA . ALA A 1 86 ? 44.656 2.528 -89.359 1.00 57.81 86 ALA A CA 1
ATOM 639 C C . ALA A 1 86 ? 45.986 3.289 -89.517 1.00 57.81 86 ALA A C 1
ATOM 641 O O . ALA A 1 86 ? 46.200 3.975 -90.521 1.00 57.81 86 ALA A O 1
ATOM 642 N N . ILE A 1 87 ? 46.893 3.163 -88.542 1.00 56.31 87 ILE A N 1
ATOM 643 C CA . ILE A 1 87 ? 48.227 3.771 -88.599 1.00 56.31 87 ILE A CA 1
ATOM 644 C C . ILE A 1 87 ? 49.141 2.966 -89.527 1.00 56.31 87 ILE A C 1
ATOM 646 O O . ILE A 1 87 ? 49.847 3.571 -90.330 1.00 56.31 87 ILE A O 1
ATOM 650 N N . GLU A 1 88 ? 49.073 1.633 -89.507 1.00 55.53 88 GLU A N 1
ATOM 651 C CA . GLU A 1 88 ? 49.748 0.754 -90.466 1.00 55.53 88 GLU A CA 1
ATOM 652 C C . GLU A 1 88 ? 49.369 1.143 -91.899 1.00 55.53 88 GLU A C 1
ATOM 654 O O . GLU A 1 88 ? 50.253 1.416 -92.703 1.00 55.53 88 GLU A O 1
ATOM 659 N N . SER A 1 89 ? 48.080 1.310 -92.212 1.00 57.56 89 SER A N 1
ATOM 660 C CA . SER A 1 89 ? 47.629 1.707 -93.555 1.00 57.56 89 SER A CA 1
ATOM 661 C C . SER A 1 89 ? 48.135 3.085 -94.010 1.00 57.56 89 SER A C 1
ATOM 663 O O . SER A 1 89 ? 48.377 3.281 -95.203 1.00 57.56 89 SER A O 1
ATOM 665 N N . ASN A 1 90 ? 48.252 4.060 -93.104 1.00 55.22 90 ASN A N 1
ATOM 666 C CA . ASN A 1 90 ? 48.641 5.428 -93.465 1.00 55.22 90 ASN A CA 1
ATOM 667 C C . ASN A 1 90 ? 50.157 5.657 -93.440 1.00 55.22 90 ASN A C 1
ATOM 669 O O . ASN A 1 90 ? 50.650 6.458 -94.232 1.00 55.22 90 ASN A O 1
ATOM 673 N N . VAL A 1 91 ? 50.890 4.952 -92.572 1.00 53.25 91 VAL A N 1
ATOM 674 C CA . VAL A 1 91 ? 52.324 5.172 -92.325 1.00 53.25 91 VAL A CA 1
ATOM 675 C C . VAL A 1 91 ? 53.208 4.153 -93.058 1.00 53.25 91 VAL A C 1
ATOM 677 O O . VAL A 1 91 ? 54.283 4.525 -93.528 1.00 53.25 91 VAL A O 1
ATOM 680 N N . LEU A 1 92 ? 52.757 2.906 -93.288 1.00 50.81 92 LEU A N 1
ATOM 681 C CA . LEU A 1 92 ? 53.526 1.938 -94.102 1.00 50.81 92 LEU A CA 1
ATOM 682 C C . LEU A 1 92 ? 53.647 2.353 -95.572 1.00 50.81 92 LEU A C 1
ATOM 684 O O . LEU A 1 92 ? 54.543 1.882 -96.265 1.00 50.81 92 LEU A O 1
ATOM 688 N N . ARG A 1 93 ? 52.785 3.251 -96.066 1.00 51.50 93 ARG A N 1
ATOM 689 C CA . ARG A 1 93 ? 52.866 3.734 -97.452 1.00 51.50 93 ARG A CA 1
ATOM 690 C C . ARG A 1 93 ? 54.031 4.711 -97.681 1.00 51.50 93 ARG A C 1
ATOM 692 O O . ARG A 1 93 ? 54.369 4.956 -98.836 1.00 51.50 93 ARG A O 1
ATOM 699 N N . SER A 1 94 ? 54.632 5.276 -96.628 1.00 54.66 94 SER A N 1
ATOM 700 C CA . SER A 1 94 ? 55.645 6.339 -96.744 1.00 54.66 94 SER A CA 1
ATOM 701 C C . SER A 1 94 ? 57.053 5.984 -96.259 1.00 54.66 94 SER A C 1
ATOM 703 O O . SER A 1 94 ? 57.959 6.758 -96.540 1.00 54.66 94 SER A O 1
ATOM 705 N N . LEU A 1 95 ? 57.277 4.852 -95.582 1.00 51.91 95 LEU A N 1
ATOM 706 C CA . LEU A 1 95 ? 58.568 4.557 -94.938 1.00 51.91 95 LEU A CA 1
ATOM 707 C C . LEU A 1 95 ? 59.252 3.336 -95.570 1.00 51.91 95 LEU A C 1
ATOM 709 O O . LEU A 1 95 ? 59.003 2.187 -95.204 1.00 51.91 95 LEU A O 1
ATOM 713 N N . SER A 1 96 ? 60.127 3.597 -96.542 1.00 48.75 96 SER A N 1
ATOM 714 C CA . SER A 1 96 ? 61.092 2.624 -97.056 1.00 48.75 96 SER A CA 1
ATOM 715 C C . SER A 1 96 ? 62.420 2.827 -96.336 1.00 48.75 96 SER A C 1
ATOM 717 O O . SER A 1 96 ? 63.230 3.602 -96.820 1.00 48.75 96 SER A O 1
ATOM 719 N N . GLU A 1 97 ? 62.636 2.136 -95.211 1.00 53.75 97 GLU A N 1
ATOM 720 C CA . GLU A 1 97 ? 63.923 1.548 -94.795 1.00 53.75 97 GLU A CA 1
ATOM 721 C C . GLU A 1 97 ? 63.843 0.936 -93.382 1.00 53.75 97 GLU A C 1
ATOM 723 O O . GLU A 1 97 ? 63.052 1.319 -92.519 1.00 53.75 97 GLU A O 1
ATOM 728 N N . ARG A 1 98 ? 64.663 -0.096 -93.161 1.00 53.91 98 ARG A N 1
ATOM 729 C CA . ARG A 1 98 ? 64.505 -1.182 -92.171 1.00 53.91 98 ARG A CA 1
ATOM 730 C C . ARG A 1 98 ? 64.711 -0.787 -90.687 1.00 53.91 98 ARG A C 1
ATOM 732 O O . ARG A 1 98 ? 64.996 -1.655 -89.872 1.00 53.91 98 ARG A O 1
ATOM 739 N N . GLY A 1 99 ? 64.556 0.489 -90.321 1.00 58.28 99 GLY A N 1
ATOM 740 C CA . GLY A 1 99 ? 64.694 1.002 -88.945 1.00 58.28 99 GLY A CA 1
ATOM 741 C C . GLY A 1 99 ? 63.625 2.014 -88.501 1.00 58.28 99 GLY A C 1
ATOM 742 O O . GLY A 1 99 ? 63.589 2.398 -87.331 1.00 58.28 99 GLY A O 1
ATOM 743 N N . GLU A 1 100 ? 62.744 2.458 -89.399 1.00 64.69 100 GLU A N 1
ATOM 744 C CA . GLU A 1 100 ? 61.651 3.387 -89.065 1.00 64.69 100 GLU A CA 1
ATOM 745 C C . GLU A 1 100 ? 60.385 2.644 -88.643 1.00 64.69 100 GLU A C 1
ATOM 747 O O . GLU A 1 100 ? 59.732 3.039 -87.679 1.00 64.69 100 GLU A O 1
ATOM 752 N N . VAL A 1 101 ? 60.115 1.503 -89.283 1.00 66.81 101 VAL A N 1
ATOM 753 C CA . VAL A 1 101 ? 58.971 0.630 -88.981 1.00 66.81 101 VAL A CA 1
ATOM 754 C C . VAL A 1 101 ? 59.000 0.161 -87.526 1.00 66.81 101 VAL A C 1
ATOM 756 O O . VAL A 1 101 ? 57.987 0.236 -86.843 1.00 66.81 101 VAL A O 1
ATOM 759 N N . GLU A 1 102 ? 60.164 -0.243 -87.006 1.00 72.69 102 GLU A N 1
ATOM 760 C CA . GLU A 1 102 ? 60.284 -0.725 -85.624 1.00 72.69 102 GLU A CA 1
ATOM 761 C C . GLU A 1 102 ? 60.084 0.397 -84.586 1.00 72.69 102 GLU A C 1
ATOM 763 O O . GLU A 1 102 ? 59.437 0.190 -83.559 1.00 72.69 102 GLU A O 1
ATOM 768 N N . TYR A 1 103 ? 60.594 1.607 -84.846 1.00 78.69 103 TYR A N 1
ATOM 769 C CA . TYR A 1 103 ? 60.393 2.762 -83.962 1.00 78.69 103 TYR A CA 1
ATOM 770 C C . TYR A 1 103 ? 58.928 3.215 -83.948 1.00 78.69 103 TYR A C 1
ATOM 772 O O . TYR A 1 103 ? 58.359 3.439 -82.877 1.00 78.69 103 TYR A O 1
ATOM 780 N N . VAL A 1 104 ? 58.304 3.314 -85.123 1.00 78.75 104 VAL A N 1
ATOM 781 C CA . VAL A 1 104 ? 56.879 3.641 -85.277 1.00 78.75 104 VAL A CA 1
ATOM 782 C C . VAL A 1 104 ? 56.021 2.568 -84.604 1.00 78.75 104 VAL A C 1
ATOM 784 O O . VAL A 1 104 ? 55.114 2.891 -83.845 1.00 78.75 104 VAL A O 1
ATOM 787 N N . GLN A 1 105 ? 56.339 1.286 -84.781 1.00 78.50 105 GLN A N 1
ATOM 788 C CA . GLN A 1 105 ? 55.617 0.190 -84.135 1.00 78.50 105 GLN A CA 1
ATOM 789 C C . GLN A 1 105 ? 55.744 0.244 -82.605 1.00 78.50 105 GLN A C 1
ATOM 791 O O . GLN A 1 105 ? 54.748 0.152 -81.895 1.00 78.50 105 GLN A O 1
ATOM 796 N N . ARG A 1 106 ? 56.944 0.469 -82.058 1.00 81.25 106 ARG A N 1
ATOM 797 C CA . ARG A 1 106 ? 57.126 0.598 -80.600 1.00 81.25 106 ARG A CA 1
ATOM 798 C C . ARG A 1 106 ? 56.398 1.817 -80.029 1.00 81.25 106 ARG A C 1
ATOM 800 O O . ARG A 1 106 ? 55.774 1.719 -78.976 1.00 81.25 106 ARG A O 1
ATOM 807 N N . THR A 1 107 ? 56.460 2.961 -80.710 1.00 81.00 107 THR A N 1
ATOM 808 C CA . THR A 1 107 ? 55.797 4.197 -80.255 1.00 81.00 107 THR A CA 1
ATOM 809 C C . THR A 1 107 ? 54.275 4.118 -80.367 1.00 81.00 107 THR A C 1
ATOM 811 O O . THR A 1 107 ? 53.581 4.555 -79.452 1.00 81.00 107 THR A O 1
ATOM 814 N N . THR A 1 108 ? 53.741 3.498 -81.420 1.00 81.69 108 THR A N 1
ATOM 815 C CA . THR A 1 108 ? 52.297 3.242 -81.566 1.00 81.69 108 THR A CA 1
ATOM 816 C C . THR A 1 108 ? 51.786 2.248 -80.527 1.00 81.69 108 THR A C 1
ATOM 818 O O . THR A 1 108 ? 50.742 2.495 -79.926 1.00 81.69 108 THR A O 1
ATOM 821 N N . VAL A 1 109 ? 52.546 1.187 -80.228 1.00 84.50 109 VAL A N 1
ATOM 822 C CA . VAL A 1 109 ? 52.233 0.247 -79.139 1.00 84.50 109 VAL A CA 1
ATOM 823 C C . VAL A 1 109 ? 52.223 0.956 -77.783 1.00 84.50 109 VAL A C 1
ATOM 825 O O . VAL A 1 109 ? 51.266 0.797 -77.029 1.00 84.50 109 VAL A O 1
ATOM 828 N N . ALA A 1 110 ? 53.220 1.793 -77.481 1.00 83.81 110 ALA A N 1
ATOM 829 C CA . ALA A 1 110 ? 53.250 2.563 -76.234 1.00 83.81 110 ALA A CA 1
ATOM 830 C C . ALA A 1 110 ? 52.054 3.530 -76.119 1.00 83.81 110 ALA A C 1
ATOM 832 O O . ALA A 1 110 ? 51.433 3.651 -75.064 1.00 83.81 110 ALA A O 1
ATOM 833 N N . VAL A 1 111 ? 51.678 4.189 -77.218 1.00 86.25 111 VAL A N 1
ATOM 834 C CA . VAL A 1 111 ? 50.502 5.070 -77.285 1.00 86.25 111 VAL A CA 1
ATOM 835 C C . VAL A 1 111 ? 49.201 4.287 -77.085 1.00 86.25 111 VAL A C 1
ATOM 837 O O . VAL A 1 111 ? 48.322 4.753 -76.359 1.00 86.25 111 VAL A O 1
ATOM 840 N N . ALA A 1 112 ? 49.081 3.090 -77.663 1.00 83.25 112 ALA A N 1
ATOM 841 C CA . ALA A 1 112 ? 47.940 2.204 -77.444 1.00 83.25 112 ALA A CA 1
ATOM 842 C C . ALA A 1 112 ? 47.844 1.755 -75.974 1.00 83.25 112 ALA A C 1
ATOM 844 O O . ALA A 1 112 ? 46.773 1.854 -75.382 1.00 83.25 112 ALA A O 1
ATOM 845 N N . GLN A 1 113 ? 48.966 1.380 -75.349 1.00 85.25 113 GLN A N 1
ATOM 846 C CA . GLN A 1 113 ? 49.023 1.020 -73.926 1.00 85.25 113 GLN A CA 1
ATOM 847 C C . GLN A 1 113 ? 48.581 2.173 -73.014 1.00 85.25 113 GLN A C 1
ATOM 849 O O . GLN A 1 113 ? 47.789 1.965 -72.096 1.00 85.25 113 GLN A O 1
ATOM 854 N N . VAL A 1 114 ? 49.035 3.404 -73.282 1.00 88.19 114 VAL A N 1
ATOM 855 C CA . VAL A 1 114 ? 48.588 4.598 -72.541 1.00 88.19 114 VAL A CA 1
ATOM 856 C C . VAL A 1 114 ? 47.088 4.824 -72.732 1.00 88.19 114 VAL A C 1
ATOM 858 O O . VAL A 1 114 ? 46.372 5.121 -71.777 1.00 88.19 114 VAL A O 1
ATOM 861 N N . ALA A 1 115 ? 46.594 4.659 -73.956 1.00 84.44 115 ALA A N 1
ATOM 862 C CA . ALA A 1 115 ? 45.190 4.839 -74.284 1.00 84.44 115 ALA A CA 1
ATOM 863 C C . ALA A 1 115 ? 44.277 3.792 -73.606 1.00 84.44 115 ALA A C 1
ATOM 865 O O . ALA A 1 115 ? 43.167 4.138 -73.194 1.00 84.44 115 ALA A O 1
ATOM 866 N N . ASP A 1 116 ? 44.743 2.550 -73.466 1.00 83.94 116 ASP A N 1
ATOM 867 C CA . ASP A 1 116 ? 44.061 1.476 -72.735 1.00 83.94 116 ASP A CA 1
ATOM 868 C C . ASP A 1 116 ? 44.119 1.698 -71.217 1.00 83.94 116 ASP A C 1
ATOM 870 O O . ASP A 1 116 ? 43.119 1.505 -70.522 1.00 83.94 116 ASP A O 1
ATOM 874 N N . ALA A 1 117 ? 45.254 2.174 -70.693 1.00 86.88 117 ALA A N 1
ATOM 875 C CA . ALA A 1 117 ? 45.391 2.543 -69.286 1.00 86.88 117 ALA A CA 1
ATOM 876 C C . ALA A 1 117 ? 44.433 3.684 -68.903 1.00 86.88 117 ALA A C 1
ATOM 878 O O . ALA A 1 117 ? 43.789 3.621 -67.855 1.00 86.88 117 ALA A O 1
ATOM 879 N N . MET A 1 118 ? 44.276 4.693 -69.768 1.00 87.94 118 MET A N 1
ATOM 880 C CA . MET A 1 118 ? 43.291 5.764 -69.576 1.00 87.94 118 MET A CA 1
ATOM 881 C C . MET A 1 118 ? 41.851 5.223 -69.535 1.00 87.94 118 MET A C 1
ATOM 883 O O . MET A 1 118 ? 41.068 5.632 -68.679 1.00 87.94 118 MET A O 1
ATOM 887 N N . GLU A 1 119 ? 41.500 4.270 -70.406 1.00 84.75 119 GLU A N 1
ATOM 888 C CA . GLU A 1 119 ? 40.178 3.626 -70.406 1.00 84.75 119 GLU A CA 1
ATOM 889 C C . GLU A 1 119 ? 39.943 2.782 -69.141 1.00 84.75 119 GLU A C 1
ATOM 891 O O . GLU A 1 119 ? 38.860 2.826 -68.552 1.00 84.75 119 GLU A O 1
ATOM 896 N N . ALA A 1 120 ? 40.953 2.034 -68.691 1.00 84.50 120 ALA A N 1
ATOM 897 C CA . ALA A 1 120 ? 40.876 1.235 -67.470 1.00 84.50 120 ALA A CA 1
ATOM 898 C C . ALA A 1 120 ? 40.705 2.113 -66.218 1.00 84.50 120 ALA A C 1
ATOM 900 O O . ALA A 1 120 ? 39.887 1.798 -65.352 1.00 84.50 120 ALA A O 1
ATOM 901 N N . LEU A 1 121 ? 41.433 3.231 -66.134 1.00 87.62 121 LEU A N 1
ATOM 902 C CA . LEU A 1 121 ? 41.288 4.203 -65.048 1.00 87.62 121 LEU A CA 1
ATOM 903 C C . LEU A 1 121 ? 39.903 4.850 -65.045 1.00 87.62 121 LEU A C 1
ATOM 905 O O . LEU A 1 121 ? 39.289 4.944 -63.985 1.00 87.62 121 LEU A O 1
ATOM 909 N N . LEU A 1 122 ? 39.379 5.223 -66.216 1.00 86.75 122 LEU A N 1
ATOM 910 C CA . LEU A 1 122 ? 38.018 5.743 -66.338 1.00 86.75 122 LEU A CA 1
ATOM 911 C C . LEU A 1 122 ? 36.991 4.724 -65.821 1.00 86.75 122 LEU A C 1
ATOM 913 O O . LEU A 1 122 ? 36.142 5.067 -65.007 1.00 86.75 122 LEU A O 1
ATOM 917 N N . LYS A 1 123 ? 37.085 3.457 -66.241 1.00 85.25 123 LYS A N 1
ATOM 918 C CA . LYS A 1 123 ? 36.185 2.384 -65.782 1.00 85.25 123 LYS A CA 1
ATOM 919 C C . LYS A 1 123 ? 36.218 2.205 -64.265 1.00 85.25 123 LYS A C 1
ATOM 921 O O . LYS A 1 123 ? 35.161 2.065 -63.657 1.00 85.25 123 LYS A O 1
ATOM 926 N N . ARG A 1 124 ? 37.406 2.255 -63.653 1.00 87.50 124 ARG A N 1
ATOM 927 C CA . ARG A 1 124 ? 37.564 2.227 -62.189 1.00 87.50 124 ARG A CA 1
ATOM 928 C C . ARG A 1 124 ? 36.938 3.446 -61.517 1.00 87.50 124 ARG A C 1
ATOM 930 O O . ARG A 1 124 ? 36.265 3.276 -60.510 1.00 87.50 124 ARG A O 1
ATOM 937 N N . ALA A 1 125 ? 37.127 4.639 -62.079 1.00 87.75 125 ALA A N 1
ATOM 938 C CA . ALA A 1 125 ? 36.526 5.864 -61.557 1.00 87.75 125 ALA A CA 1
ATOM 939 C C . ALA A 1 125 ? 34.992 5.788 -61.577 1.00 87.75 125 ALA A C 1
ATOM 941 O O . ALA A 1 125 ? 34.361 6.087 -60.573 1.00 87.75 125 ALA A O 1
ATOM 942 N N . ILE A 1 126 ? 34.401 5.287 -62.666 1.00 86.38 126 ILE A N 1
ATOM 943 C CA . ILE A 1 126 ? 32.944 5.118 -62.779 1.00 86.38 126 ILE A CA 1
ATOM 944 C C . ILE A 1 126 ? 32.425 4.092 -61.754 1.00 86.38 126 ILE A C 1
ATOM 946 O O . ILE A 1 126 ? 31.373 4.308 -61.158 1.00 86.38 126 ILE A O 1
ATOM 950 N N . ILE A 1 127 ? 33.138 2.976 -61.539 1.00 86.62 127 ILE A N 1
ATOM 951 C CA . ILE A 1 127 ? 32.767 1.991 -60.507 1.00 86.62 127 ILE A CA 1
ATOM 952 C C . ILE A 1 127 ? 32.814 2.633 -59.119 1.00 86.62 127 ILE A C 1
ATOM 954 O O . ILE A 1 127 ? 31.841 2.534 -58.380 1.00 86.62 127 ILE A O 1
ATOM 958 N N . ALA A 1 128 ? 33.901 3.334 -58.794 1.00 89.44 128 ALA A N 1
ATOM 959 C CA . ALA A 1 128 ? 34.054 3.996 -57.504 1.00 89.44 128 ALA A CA 1
ATOM 960 C C . ALA A 1 128 ? 32.970 5.063 -57.271 1.00 89.44 128 ALA A C 1
ATOM 962 O O . ALA A 1 128 ? 32.412 5.134 -56.181 1.00 89.44 128 ALA A O 1
ATOM 963 N N . GLU A 1 129 ? 32.625 5.861 -58.287 1.00 89.31 129 GLU A N 1
ATOM 964 C CA . GLU A 1 129 ? 31.524 6.831 -58.206 1.00 89.31 129 GLU A CA 1
ATOM 965 C C . GLU A 1 129 ? 30.179 6.139 -57.935 1.00 89.31 129 GLU A C 1
ATOM 967 O O . GLU A 1 129 ? 29.451 6.548 -57.031 1.00 89.31 129 GLU A O 1
ATOM 972 N N . ALA A 1 130 ? 29.872 5.053 -58.651 1.00 86.69 130 ALA A N 1
ATOM 973 C CA . ALA A 1 130 ? 28.633 4.300 -58.457 1.00 86.69 130 ALA A CA 1
ATOM 974 C C . ALA A 1 130 ? 28.563 3.611 -57.079 1.00 86.69 130 ALA A C 1
ATOM 976 O O . ALA A 1 130 ? 27.508 3.602 -56.445 1.00 86.69 130 ALA A O 1
ATOM 977 N N . GLU A 1 131 ? 29.672 3.051 -56.591 1.00 89.81 131 GLU A N 1
ATOM 978 C CA . GLU A 1 131 ? 29.761 2.450 -55.254 1.00 89.81 131 GLU A CA 1
ATOM 979 C C . GLU A 1 131 ? 29.577 3.499 -54.152 1.00 89.81 131 GLU A C 1
ATOM 981 O O . GLU A 1 131 ? 28.842 3.261 -53.195 1.00 89.81 131 GLU A O 1
ATOM 986 N N . VAL A 1 132 ? 30.170 4.689 -54.311 1.00 93.62 132 VAL A N 1
ATOM 987 C CA . VAL A 1 132 ? 29.976 5.807 -53.378 1.00 93.62 132 VAL A CA 1
ATOM 988 C C . VAL A 1 132 ? 28.513 6.248 -53.341 1.00 93.62 132 VAL A C 1
ATOM 990 O O . VAL A 1 132 ? 27.988 6.481 -52.255 1.00 93.62 132 VAL A O 1
ATOM 993 N N . GLU A 1 133 ? 27.827 6.334 -54.484 1.00 92.38 133 GLU A N 1
ATOM 994 C CA . GLU A 1 133 ? 26.393 6.655 -54.518 1.00 92.38 133 GLU A CA 1
ATOM 995 C C . GLU A 1 133 ? 25.550 5.608 -53.769 1.00 92.38 133 GLU A C 1
ATOM 997 O O . GLU A 1 133 ? 24.671 5.968 -52.980 1.00 92.38 133 GLU A O 1
ATOM 1002 N N . VAL A 1 134 ? 25.835 4.315 -53.962 1.00 90.81 134 VAL A N 1
ATOM 1003 C CA . VAL A 1 134 ? 25.137 3.222 -53.263 1.00 90.81 134 VAL A CA 1
ATOM 1004 C C . VAL A 1 134 ? 25.381 3.283 -51.755 1.00 90.81 134 VAL A C 1
ATOM 1006 O O . VAL A 1 134 ? 24.426 3.217 -50.975 1.00 90.81 134 VAL A O 1
ATOM 1009 N N . GLU A 1 135 ? 26.632 3.448 -51.329 1.00 94.69 135 GLU A N 1
ATOM 1010 C CA . GLU A 1 135 ? 26.974 3.540 -49.908 1.00 94.69 135 GLU A CA 1
ATOM 1011 C C . GLU A 1 135 ? 26.410 4.814 -49.261 1.00 94.69 135 GLU A C 1
ATOM 1013 O O . GLU A 1 135 ? 25.957 4.770 -48.118 1.00 94.69 135 GLU A O 1
ATOM 1018 N N . GLN A 1 136 ? 26.315 5.934 -49.989 1.00 96.88 136 GLN A N 1
ATOM 1019 C CA . GLN A 1 136 ? 25.625 7.136 -49.502 1.00 96.88 136 GLN A CA 1
ATOM 1020 C C . GLN A 1 136 ? 24.133 6.889 -49.255 1.00 96.88 136 GLN A C 1
ATOM 1022 O O . GLN A 1 136 ? 23.602 7.324 -48.231 1.00 96.88 136 GLN A O 1
ATOM 1027 N N . VAL A 1 137 ? 23.442 6.192 -50.164 1.00 96.62 137 VAL A N 1
ATOM 1028 C CA . VAL A 1 137 ? 22.031 5.824 -49.962 1.00 96.62 137 VAL A CA 1
ATOM 1029 C C . VAL A 1 137 ? 21.893 4.889 -48.763 1.00 96.62 137 VAL A C 1
ATOM 1031 O O . VAL A 1 137 ? 21.020 5.098 -47.921 1.00 96.62 137 VAL A O 1
ATOM 1034 N N . ARG A 1 138 ? 22.782 3.899 -48.632 1.00 96.75 138 ARG A N 1
ATOM 1035 C CA . ARG A 1 138 ? 22.792 2.974 -47.493 1.00 96.75 138 ARG A CA 1
ATOM 1036 C C . ARG A 1 138 ? 23.001 3.698 -46.163 1.00 96.75 138 ARG A C 1
ATOM 1038 O O . ARG A 1 138 ? 22.283 3.413 -45.205 1.00 96.75 138 ARG A O 1
ATOM 1045 N N . ALA A 1 139 ? 23.931 4.650 -46.115 1.00 97.44 139 ALA A N 1
ATOM 1046 C CA . ALA A 1 139 ? 24.188 5.471 -44.938 1.00 97.44 139 ALA A CA 1
ATOM 1047 C C . ALA A 1 139 ? 22.941 6.271 -44.531 1.00 97.44 139 ALA A C 1
ATOM 1049 O O . ALA A 1 139 ? 22.534 6.201 -43.372 1.00 97.44 139 ALA A O 1
ATOM 1050 N N . ARG A 1 140 ? 22.269 6.928 -45.489 1.00 97.69 140 ARG A N 1
ATOM 1051 C CA . ARG A 1 140 ? 21.016 7.664 -45.234 1.00 97.69 140 ARG A CA 1
ATOM 1052 C C . ARG A 1 140 ? 19.915 6.761 -44.684 1.00 97.69 140 ARG A C 1
ATOM 1054 O O . ARG A 1 140 ? 19.324 7.083 -43.661 1.00 97.69 140 ARG A O 1
ATOM 1061 N N . MET A 1 141 ? 19.691 5.599 -45.302 1.00 97.19 141 MET A N 1
ATOM 1062 C CA . MET A 1 141 ? 18.698 4.633 -44.811 1.00 97.19 141 MET A CA 1
ATOM 1063 C C . MET A 1 141 ? 19.014 4.170 -43.381 1.00 97.19 141 MET A C 1
ATOM 1065 O O . MET A 1 141 ? 18.114 4.064 -42.550 1.00 97.19 141 MET A O 1
ATOM 1069 N N . SER A 1 142 ? 20.292 3.928 -43.068 1.00 96.56 142 SER A N 1
ATOM 1070 C CA . SER A 1 142 ? 20.703 3.531 -41.717 1.00 96.56 142 SER A CA 1
ATOM 1071 C C . SER A 1 142 ? 20.499 4.647 -40.684 1.00 96.56 142 SER A C 1
ATOM 1073 O O . SER A 1 142 ? 20.076 4.374 -39.562 1.00 96.56 142 SER A O 1
ATOM 1075 N N . GLU A 1 143 ? 20.722 5.907 -41.062 1.00 97.62 143 GLU A N 1
ATOM 1076 C CA . GLU A 1 143 ? 20.488 7.076 -40.211 1.00 97.62 143 GLU A CA 1
ATOM 1077 C C . GLU A 1 143 ? 18.989 7.273 -39.932 1.00 97.62 143 GLU A C 1
ATOM 1079 O O . GLU A 1 143 ? 18.582 7.480 -38.786 1.00 97.62 143 GLU A O 1
ATOM 1084 N N . GLU A 1 144 ? 18.139 7.112 -40.948 1.00 97.31 144 GLU A N 1
ATOM 1085 C CA . GLU A 1 144 ? 16.680 7.114 -40.791 1.00 97.31 144 GLU A CA 1
ATOM 1086 C C . GLU A 1 144 ? 16.190 5.988 -39.862 1.00 97.31 144 GLU A C 1
ATOM 1088 O O . GLU A 1 144 ? 15.242 6.157 -39.093 1.00 97.31 144 GLU A O 1
ATOM 1093 N N . GLU A 1 145 ? 16.830 4.817 -39.891 1.00 97.81 145 GLU A N 1
ATOM 1094 C CA . GLU A 1 145 ? 16.530 3.734 -38.952 1.00 97.81 145 GLU A CA 1
ATOM 1095 C C . GLU A 1 145 ? 16.976 4.032 -37.523 1.00 97.81 145 GLU A C 1
ATOM 1097 O O . GLU A 1 145 ? 16.233 3.735 -36.582 1.00 97.81 145 GLU A O 1
ATOM 1102 N N . VAL A 1 146 ? 18.159 4.621 -37.348 1.00 98.00 146 VAL A N 1
ATOM 1103 C CA . VAL A 1 146 ? 18.674 5.020 -36.032 1.00 98.00 146 VAL A CA 1
ATOM 1104 C C . VAL A 1 146 ? 17.789 6.100 -35.419 1.00 98.00 146 VAL A C 1
ATOM 1106 O O . VAL A 1 146 ? 17.378 5.960 -34.270 1.00 98.00 146 VAL A O 1
ATOM 1109 N N . THR A 1 147 ? 17.425 7.130 -36.182 1.00 98.25 147 THR A N 1
ATOM 1110 C CA . THR A 1 147 ? 16.528 8.200 -35.715 1.00 98.25 147 THR A CA 1
ATOM 1111 C C . THR A 1 147 ? 15.149 7.658 -35.339 1.00 98.25 147 THR A C 1
ATOM 1113 O O . THR A 1 147 ? 14.638 7.980 -34.267 1.00 98.25 147 THR A O 1
ATOM 1116 N N . ARG A 1 148 ? 14.575 6.747 -36.137 1.00 98.44 148 ARG A N 1
ATOM 1117 C CA . ARG A 1 148 ? 13.303 6.081 -35.807 1.00 98.44 148 ARG A CA 1
ATOM 1118 C C . ARG A 1 148 ? 13.382 5.275 -34.510 1.00 98.44 148 ARG A C 1
ATOM 1120 O O . ARG A 1 148 ? 12.493 5.384 -33.668 1.00 98.44 148 ARG A O 1
ATOM 1127 N N . LYS A 1 149 ? 14.443 4.480 -34.332 1.00 98.44 149 LYS A N 1
ATOM 1128 C CA . LYS A 1 149 ? 14.665 3.713 -33.095 1.00 98.44 149 LYS A CA 1
ATOM 1129 C C . LYS A 1 149 ? 14.911 4.631 -31.898 1.00 98.44 149 LYS A C 1
ATOM 1131 O O . LYS A 1 149 ? 14.422 4.336 -30.816 1.00 98.44 149 LYS A O 1
ATOM 1136 N N . SER A 1 150 ? 15.611 5.748 -32.091 1.00 98.44 150 SER A N 1
ATOM 1137 C CA . SER A 1 150 ? 15.840 6.753 -31.049 1.00 98.44 150 SER A CA 1
ATOM 1138 C C . SER A 1 150 ? 14.526 7.349 -30.546 1.00 98.44 150 SER A C 1
ATOM 1140 O O . SER A 1 150 ? 14.322 7.412 -29.340 1.00 98.44 150 SER A O 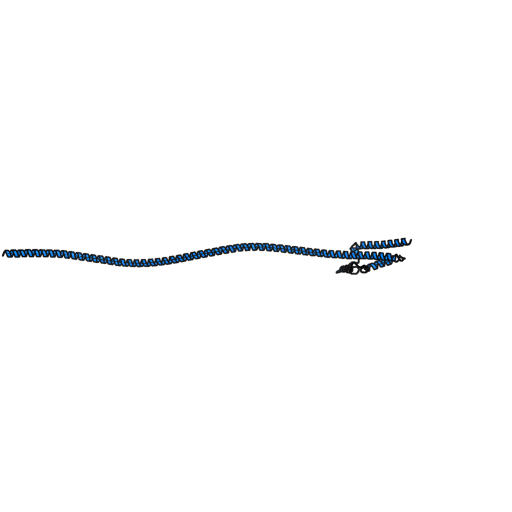1
ATOM 1142 N N . ILE A 1 151 ? 13.614 7.723 -31.452 1.00 98.19 151 ILE A N 1
ATOM 1143 C CA . ILE A 1 151 ? 12.282 8.229 -31.081 1.00 98.19 151 ILE A CA 1
ATOM 1144 C C . ILE A 1 151 ? 11.497 7.158 -30.315 1.00 98.19 151 ILE A C 1
ATOM 1146 O O . ILE A 1 151 ? 10.916 7.449 -29.277 1.00 98.19 151 ILE A O 1
ATOM 1150 N N . GLN A 1 152 ? 11.529 5.903 -30.772 1.00 98.50 152 GLN A N 1
ATOM 1151 C CA . GLN A 1 152 ? 10.844 4.808 -30.082 1.00 98.50 152 GLN A CA 1
ATOM 1152 C C . GLN A 1 152 ? 11.396 4.562 -28.667 1.00 98.50 152 GLN A C 1
ATOM 1154 O O . GLN A 1 152 ? 10.630 4.264 -27.752 1.00 98.50 152 GLN A O 1
ATOM 1159 N N . ILE A 1 153 ? 12.715 4.667 -28.480 1.00 98.38 153 ILE A N 1
ATOM 1160 C CA . ILE A 1 153 ? 13.346 4.550 -27.160 1.00 98.38 153 ILE A CA 1
ATOM 1161 C C . ILE A 1 153 ? 12.894 5.698 -26.257 1.00 98.38 153 ILE A C 1
ATOM 1163 O O . ILE A 1 153 ? 12.539 5.435 -25.113 1.00 98.38 153 ILE A O 1
ATOM 1167 N N . GLU A 1 154 ? 12.837 6.926 -26.769 1.00 98.25 154 GLU A N 1
ATOM 1168 C CA . GLU A 1 154 ? 12.371 8.092 -26.011 1.00 98.25 154 GLU A CA 1
ATOM 1169 C C . GLU A 1 154 ? 10.895 7.954 -25.597 1.00 98.25 154 GLU A C 1
ATOM 1171 O O . GLU A 1 154 ? 10.539 8.165 -24.441 1.00 98.25 154 GLU A O 1
ATOM 1176 N N . GLU A 1 155 ? 10.026 7.496 -26.504 1.00 98.44 155 GLU A N 1
ATOM 1177 C CA . GLU A 1 155 ? 8.622 7.206 -26.182 1.00 98.44 155 GLU A CA 1
ATOM 1178 C C . GLU A 1 155 ? 8.493 6.132 -25.095 1.00 98.44 155 GLU A C 1
ATOM 1180 O O . GLU A 1 155 ? 7.678 6.248 -24.175 1.00 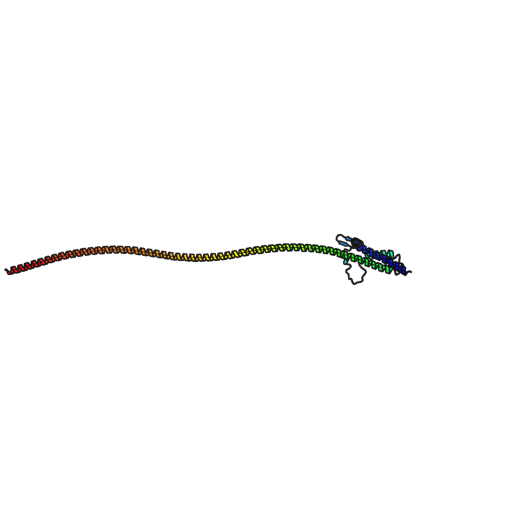98.44 155 GLU A O 1
ATOM 1185 N N . MET A 1 156 ? 9.295 5.069 -25.195 1.00 98.50 156 MET A N 1
ATOM 1186 C CA . MET A 1 156 ? 9.330 4.018 -24.183 1.00 98.50 156 MET A CA 1
ATOM 1187 C C . MET A 1 156 ? 9.869 4.531 -22.849 1.00 98.50 156 MET A C 1
ATOM 1189 O O . MET A 1 156 ? 9.348 4.142 -21.805 1.00 98.50 156 MET A O 1
ATOM 1193 N N . TRP A 1 157 ? 10.859 5.420 -22.877 1.00 98.31 157 TRP A N 1
ATOM 1194 C CA . TRP A 1 157 ? 11.407 6.070 -21.696 1.00 98.31 157 TRP A CA 1
ATOM 1195 C C . TRP A 1 157 ? 10.336 6.890 -20.967 1.00 98.31 157 TRP A C 1
ATOM 1197 O O . TRP A 1 157 ? 10.083 6.649 -19.786 1.00 98.31 157 TRP A O 1
ATOM 1207 N N . CYS A 1 158 ? 9.608 7.759 -21.680 1.00 98.19 158 CYS A N 1
ATOM 1208 C CA . CYS A 1 158 ? 8.508 8.534 -21.098 1.00 98.19 158 CYS A CA 1
ATOM 1209 C C . CYS A 1 158 ? 7.425 7.640 -20.468 1.00 98.19 158 CYS A C 1
ATOM 1211 O O . CYS A 1 158 ? 6.928 7.943 -19.382 1.00 98.19 158 CYS A O 1
ATOM 1213 N N . ARG A 1 159 ? 7.078 6.513 -21.108 1.00 98.31 159 ARG A N 1
ATOM 1214 C CA . ARG A 1 159 ? 6.116 5.546 -20.545 1.00 98.31 159 ARG A CA 1
ATOM 1215 C C . ARG A 1 159 ? 6.616 4.913 -19.250 1.00 98.31 159 ARG A C 1
ATOM 1217 O O . ARG A 1 159 ? 5.828 4.716 -18.328 1.00 98.31 159 ARG A O 1
ATOM 1224 N N . VAL A 1 160 ? 7.905 4.589 -19.164 1.00 98.31 160 VAL A N 1
ATOM 1225 C CA . VAL A 1 160 ? 8.499 4.034 -17.940 1.00 98.31 160 VAL A CA 1
ATOM 1226 C C . VAL A 1 160 ? 8.482 5.067 -16.811 1.00 98.31 160 VAL A C 1
ATOM 1228 O O . VAL A 1 160 ? 8.098 4.722 -15.696 1.00 98.31 160 VAL A O 1
ATOM 1231 N N . GLU A 1 161 ? 8.787 6.335 -17.092 1.00 98.25 161 GLU A N 1
ATOM 1232 C CA . GLU A 1 161 ? 8.676 7.405 -16.090 1.00 98.25 161 GLU A CA 1
ATOM 1233 C C . GLU A 1 161 ? 7.232 7.610 -15.599 1.00 98.25 161 GLU A C 1
ATOM 1235 O O . GLU A 1 161 ? 6.996 7.845 -14.413 1.00 98.25 161 GLU A O 1
ATOM 1240 N N . GLU A 1 162 ? 6.233 7.510 -16.483 1.00 97.94 162 GLU A N 1
ATOM 1241 C CA . GLU A 1 162 ? 4.817 7.534 -16.088 1.00 97.94 162 GLU A CA 1
ATOM 1242 C C . GLU A 1 162 ? 4.463 6.369 -15.161 1.00 97.94 162 GLU A C 1
ATOM 1244 O O . GLU A 1 162 ? 3.816 6.573 -14.130 1.00 97.94 162 GLU A O 1
ATOM 1249 N N . MET A 1 163 ? 4.920 5.160 -15.496 1.00 98.19 163 MET A N 1
ATOM 1250 C CA . MET A 1 163 ? 4.733 3.979 -14.655 1.00 98.19 163 MET A CA 1
ATOM 1251 C C . MET A 1 163 ? 5.400 4.145 -13.287 1.00 98.19 163 MET A C 1
ATOM 1253 O O . MET A 1 163 ? 4.798 3.777 -12.279 1.00 98.19 163 MET A O 1
ATOM 1257 N N . GLU A 1 164 ? 6.596 4.732 -13.226 1.00 98.00 164 GLU A N 1
ATOM 1258 C CA . GLU A 1 164 ? 7.282 5.033 -11.967 1.00 98.00 164 GLU A CA 1
ATOM 1259 C C . GLU A 1 164 ? 6.478 6.026 -11.121 1.00 98.00 164 GLU A C 1
ATOM 1261 O O . GLU A 1 164 ? 6.224 5.765 -9.943 1.00 98.00 164 GLU A O 1
ATOM 1266 N N . ARG A 1 165 ? 5.984 7.121 -11.717 1.00 97.88 165 ARG A N 1
ATOM 1267 C CA . ARG A 1 165 ? 5.133 8.093 -11.008 1.00 97.88 165 ARG A CA 1
ATOM 1268 C C . ARG A 1 165 ? 3.881 7.437 -10.424 1.00 97.88 165 ARG A C 1
ATOM 1270 O O . ARG A 1 165 ? 3.535 7.694 -9.269 1.00 97.88 165 ARG A O 1
ATOM 1277 N N . VAL A 1 166 ? 3.217 6.567 -11.187 1.00 97.94 166 VAL A N 1
ATOM 1278 C CA . VAL A 1 166 ? 2.038 5.822 -10.714 1.00 97.94 166 VAL A CA 1
ATOM 1279 C C . VAL A 1 166 ? 2.411 4.826 -9.610 1.00 97.94 166 VAL A C 1
ATOM 1281 O O . VAL A 1 166 ? 1.705 4.733 -8.602 1.00 97.94 166 VAL A O 1
ATOM 1284 N N . ALA A 1 167 ? 3.525 4.105 -9.745 1.00 97.94 167 ALA A N 1
ATOM 1285 C CA . ALA A 1 167 ? 4.001 3.159 -8.737 1.00 97.94 167 ALA A CA 1
ATOM 1286 C C . ALA A 1 167 ? 4.344 3.858 -7.409 1.00 97.94 167 ALA A C 1
ATOM 1288 O O . ALA A 1 167 ? 3.966 3.389 -6.335 1.00 97.94 167 ALA A O 1
ATOM 1289 N N . VAL A 1 168 ? 4.990 5.024 -7.470 1.00 97.44 168 VAL A N 1
ATOM 1290 C CA . VAL A 1 168 ? 5.288 5.839 -6.285 1.00 97.44 168 VAL A CA 1
ATOM 1291 C C . VAL A 1 168 ? 3.999 6.355 -5.641 1.00 97.44 168 VAL A C 1
ATOM 1293 O O . VAL A 1 168 ? 3.837 6.235 -4.425 1.00 97.44 168 VAL A O 1
ATOM 1296 N N . GLY A 1 169 ? 3.051 6.861 -6.438 1.00 97.56 169 GLY A N 1
ATOM 1297 C CA . GLY A 1 169 ? 1.756 7.330 -5.934 1.00 97.56 169 GLY A CA 1
ATOM 1298 C C . GLY A 1 169 ? 0.953 6.225 -5.241 1.00 97.56 169 GLY A C 1
ATOM 1299 O O . GLY A 1 169 ? 0.472 6.406 -4.122 1.00 97.56 169 GLY A O 1
ATOM 1300 N N . THR A 1 170 ? 0.866 5.045 -5.859 1.00 97.94 170 THR A N 1
ATOM 1301 C CA . THR A 1 170 ? 0.180 3.882 -5.272 1.00 97.94 170 THR A CA 1
ATOM 1302 C C . THR A 1 170 ? 0.881 3.371 -4.014 1.00 97.94 170 THR A C 1
ATOM 1304 O O . THR A 1 170 ? 0.209 3.075 -3.027 1.00 97.94 170 THR A O 1
ATOM 1307 N N . SER A 1 171 ? 2.219 3.342 -3.984 1.00 97.69 171 SER A N 1
ATOM 1308 C CA . SER A 1 171 ? 2.977 2.998 -2.774 1.00 97.69 171 SER A CA 1
ATOM 1309 C C . SER A 1 171 ? 2.721 3.979 -1.623 1.00 97.69 171 SER A C 1
ATOM 1311 O O . SER A 1 171 ? 2.595 3.542 -0.479 1.00 97.69 171 SER A O 1
ATOM 1313 N N . GLY A 1 172 ? 2.598 5.279 -1.910 1.00 98.25 172 GLY A N 1
ATOM 1314 C CA . GLY A 1 172 ? 2.233 6.292 -0.915 1.00 98.25 172 GLY A CA 1
ATOM 1315 C C . GLY A 1 172 ? 0.877 6.003 -0.267 1.00 98.25 172 GLY A C 1
ATOM 1316 O O . GLY A 1 172 ? 0.787 5.901 0.955 1.00 98.25 172 GLY A O 1
ATOM 1317 N N . ILE A 1 173 ? -0.150 5.757 -1.086 1.00 98.25 173 ILE A N 1
ATOM 1318 C CA . ILE A 1 173 ? -1.502 5.419 -0.609 1.00 98.25 173 ILE A CA 1
ATOM 1319 C C . ILE A 1 173 ? -1.488 4.131 0.226 1.00 98.25 173 ILE A C 1
ATOM 1321 O O . ILE A 1 173 ? -2.107 4.076 1.288 1.00 98.25 173 ILE A O 1
ATOM 1325 N N . LEU A 1 174 ? -0.763 3.098 -0.215 1.00 98.44 174 LEU A N 1
ATOM 1326 C CA . LEU A 1 174 ? -0.662 1.837 0.525 1.00 98.44 174 LEU A CA 1
ATOM 1327 C C . LEU A 1 174 ? -0.003 2.020 1.899 1.00 98.44 174 LEU A C 1
ATOM 1329 O O . LEU A 1 174 ? -0.464 1.418 2.867 1.00 98.44 174 LEU A O 1
ATOM 1333 N N . LYS A 1 175 ? 1.017 2.880 2.014 1.00 98.31 175 LYS A N 1
ATOM 1334 C CA . LYS A 1 175 ? 1.629 3.220 3.310 1.00 98.31 175 LYS A CA 1
ATOM 1335 C C . LYS A 1 175 ? 0.648 3.944 4.231 1.00 98.31 175 LYS A C 1
ATOM 1337 O O . LYS A 1 175 ? 0.561 3.603 5.405 1.00 98.31 175 LYS A O 1
ATOM 1342 N N . GLU A 1 176 ? -0.126 4.899 3.717 1.00 98.44 176 GLU A N 1
ATOM 1343 C CA . GLU A 1 176 ? -1.161 5.575 4.514 1.00 98.44 176 GLU A CA 1
ATOM 1344 C C . GLU A 1 176 ? -2.251 4.605 4.989 1.00 98.44 176 GLU A C 1
ATOM 1346 O O . GLU A 1 176 ? -2.706 4.684 6.131 1.00 98.44 176 GLU A O 1
ATOM 1351 N N . MET A 1 177 ? -2.671 3.678 4.124 1.00 98.44 177 MET A N 1
ATOM 1352 C CA . MET A 1 177 ? -3.621 2.626 4.490 1.00 98.44 177 MET A CA 1
ATOM 1353 C C . MET A 1 177 ? -3.048 1.691 5.553 1.00 98.44 177 MET A C 1
ATOM 1355 O O . MET A 1 177 ? -3.770 1.332 6.479 1.00 98.44 177 MET A O 1
ATOM 1359 N N . GLN A 1 178 ? -1.768 1.328 5.448 1.00 98.56 178 GLN A N 1
ATOM 1360 C CA . GLN A 1 178 ? -1.090 0.509 6.446 1.00 98.56 178 GLN A CA 1
ATOM 1361 C C . GLN A 1 178 ? -1.112 1.184 7.823 1.00 98.56 178 GLN A C 1
ATOM 1363 O O . GLN A 1 178 ? -1.557 0.563 8.783 1.00 98.56 178 GLN A O 1
ATOM 1368 N N . VAL A 1 179 ? -0.733 2.463 7.909 1.00 98.50 179 VAL A N 1
ATOM 1369 C CA . VAL A 1 179 ? -0.758 3.214 9.179 1.00 98.50 179 VAL A CA 1
ATOM 1370 C C . VAL A 1 179 ? -2.171 3.258 9.768 1.00 98.50 179 VAL A C 1
ATOM 1372 O O . VAL A 1 179 ? -2.361 2.985 10.948 1.00 98.50 179 VAL A O 1
ATOM 1375 N N . LYS A 1 180 ? -3.195 3.521 8.946 1.00 98.56 180 LYS A N 1
ATOM 1376 C CA . LYS A 1 180 ? -4.593 3.515 9.416 1.00 98.56 180 LYS A CA 1
ATOM 1377 C C . LYS A 1 180 ? -5.040 2.143 9.926 1.00 98.56 180 LYS A C 1
ATOM 1379 O O . LYS A 1 180 ? -5.811 2.079 10.880 1.00 98.56 180 LYS A O 1
ATOM 1384 N N . LEU A 1 181 ? -4.601 1.058 9.287 1.00 98.62 181 LEU A N 1
ATOM 1385 C CA . LEU A 1 181 ? -4.900 -0.301 9.741 1.00 98.62 181 LEU A CA 1
ATOM 1386 C C . LEU A 1 181 ? -4.223 -0.605 11.080 1.00 98.62 181 LEU A C 1
ATOM 1388 O O . LEU A 1 181 ? -4.882 -1.146 11.965 1.00 98.62 181 LEU A O 1
ATOM 1392 N N . GLU A 1 182 ? -2.962 -0.208 11.250 1.00 98.50 182 GLU A N 1
ATOM 1393 C CA . GLU A 1 182 ? -2.233 -0.333 12.517 1.00 98.50 182 GLU A CA 1
ATOM 1394 C C . GLU A 1 182 ? -2.945 0.449 13.640 1.00 98.50 182 GLU A C 1
ATOM 1396 O O . GLU A 1 182 ? -3.206 -0.101 14.712 1.00 98.50 182 GLU A O 1
ATOM 1401 N N . ASP A 1 183 ? -3.377 1.688 13.379 1.00 98.62 183 ASP A N 1
ATOM 1402 C CA . ASP A 1 183 ? -4.146 2.498 14.337 1.00 98.62 183 ASP A CA 1
ATOM 1403 C C . ASP A 1 183 ? -5.483 1.839 14.720 1.00 98.62 183 ASP A C 1
ATOM 1405 O O . ASP A 1 183 ? -5.862 1.789 15.897 1.00 98.62 183 ASP A O 1
ATOM 1409 N N . MET A 1 184 ? -6.209 1.299 13.735 1.00 98.56 184 MET A N 1
ATOM 1410 C CA . MET A 1 184 ? -7.461 0.579 13.976 1.00 98.56 184 MET A CA 1
ATOM 1411 C C . MET A 1 184 ? -7.245 -0.699 14.790 1.00 98.56 184 MET A C 1
ATOM 1413 O O . MET A 1 184 ? -8.063 -1.013 15.659 1.00 98.56 184 MET A O 1
ATOM 1417 N N . GLU A 1 185 ? -6.167 -1.441 14.542 1.00 98.62 185 GLU A N 1
ATOM 1418 C CA . GLU A 1 185 ? -5.820 -2.638 15.309 1.00 98.62 185 GLU A CA 1
ATOM 1419 C C . GLU A 1 185 ? -5.487 -2.295 16.769 1.00 98.62 185 GLU A C 1
ATOM 1421 O O . GLU A 1 185 ? -5.955 -2.974 17.697 1.00 98.62 185 GLU A O 1
ATOM 1426 N N . MET A 1 186 ? -4.753 -1.201 16.985 1.00 98.25 186 MET A N 1
ATOM 1427 C CA . MET A 1 186 ? -4.435 -0.684 18.315 1.00 98.25 186 MET A CA 1
ATOM 1428 C C . MET A 1 186 ? -5.695 -0.252 19.075 1.00 98.25 186 MET A C 1
ATOM 1430 O O . MET A 1 186 ? -5.900 -0.680 20.217 1.00 98.25 186 MET A O 1
ATOM 1434 N N . GLU A 1 187 ? -6.595 0.520 18.455 1.00 98.38 187 GLU A N 1
ATOM 1435 C CA . GLU A 1 187 ? -7.857 0.920 19.097 1.00 98.38 187 GLU A CA 1
ATOM 1436 C C . GLU A 1 187 ? -8.784 -0.283 19.327 1.00 98.38 187 GLU A C 1
ATOM 1438 O O . GLU A 1 187 ? -9.398 -0.387 20.390 1.00 98.38 187 GLU A O 1
ATOM 1443 N N . THR A 1 188 ? -8.827 -1.253 18.408 1.00 98.50 188 THR A N 1
ATOM 1444 C CA . THR A 1 188 ? -9.582 -2.505 18.602 1.00 98.50 188 THR A CA 1
ATOM 1445 C C . THR A 1 188 ? -9.048 -3.293 19.801 1.00 98.50 188 THR A C 1
ATOM 1447 O O . THR A 1 188 ? -9.820 -3.829 20.602 1.00 98.50 188 THR A O 1
ATOM 1450 N N . SER A 1 189 ? -7.727 -3.344 19.977 1.00 98.31 189 SER A N 1
ATOM 1451 C CA . SER A 1 189 ? -7.096 -3.990 21.133 1.00 98.31 189 SER A CA 1
ATOM 1452 C C . SER A 1 189 ? -7.405 -3.250 22.438 1.00 98.31 189 SER A C 1
ATOM 1454 O O . SER A 1 189 ? -7.729 -3.880 23.447 1.00 98.31 189 SER A O 1
ATOM 1456 N N . ARG A 1 190 ? -7.422 -1.912 22.409 1.00 98.62 190 ARG A N 1
ATOM 1457 C CA . ARG A 1 190 ? -7.821 -1.072 23.548 1.00 98.62 190 ARG A CA 1
ATOM 1458 C C . ARG A 1 190 ? -9.295 -1.241 23.914 1.00 98.62 190 ARG A C 1
ATOM 1460 O O . ARG A 1 190 ? -9.641 -1.269 25.094 1.00 98.62 190 ARG A O 1
ATOM 1467 N N . GLN A 1 191 ? -10.175 -1.366 22.924 1.00 98.50 191 GLN A N 1
ATOM 1468 C CA . GLN A 1 191 ? -11.594 -1.661 23.138 1.00 98.50 191 GLN A CA 1
ATOM 1469 C C . GLN A 1 191 ? -11.796 -3.044 23.757 1.00 98.50 191 GLN A C 1
ATOM 1471 O O . GLN A 1 191 ? -12.542 -3.159 24.726 1.00 98.50 191 GLN A O 1
ATOM 1476 N N . ARG A 1 192 ? -11.081 -4.070 23.274 1.00 98.50 192 ARG A N 1
ATOM 1477 C CA . ARG A 1 192 ? -11.088 -5.408 23.888 1.00 98.50 192 ARG A CA 1
ATOM 1478 C C . ARG A 1 192 ? -10.645 -5.377 25.351 1.00 98.50 192 ARG A C 1
ATOM 1480 O O . ARG A 1 192 ? -11.281 -6.019 26.181 1.00 98.50 192 ARG A O 1
ATOM 1487 N N . HIS A 1 193 ? -9.599 -4.617 25.679 1.00 98.12 193 HIS A N 1
ATOM 1488 C CA . HIS A 1 193 ? -9.139 -4.486 27.064 1.00 98.12 193 HIS A CA 1
ATOM 1489 C C . HIS A 1 193 ? -10.211 -3.863 27.969 1.00 98.12 193 HIS A C 1
ATOM 1491 O O . HIS A 1 193 ? -10.584 -4.470 28.969 1.00 98.12 193 HIS A O 1
ATOM 1497 N N . ARG A 1 194 ? -10.788 -2.725 27.557 1.00 98.50 194 ARG A N 1
ATOM 1498 C CA . ARG A 1 194 ? -11.885 -2.066 28.289 1.00 98.50 194 ARG A CA 1
ATOM 1499 C C . ARG A 1 194 ? -13.113 -2.966 28.451 1.00 98.50 194 ARG A C 1
ATOM 1501 O O . ARG A 1 194 ? -13.754 -2.958 29.495 1.00 98.50 194 ARG A O 1
ATOM 1508 N N . ALA A 1 195 ? -13.453 -3.755 27.431 1.00 98.38 195 ALA A N 1
ATOM 1509 C CA . ALA A 1 195 ? -14.561 -4.706 27.514 1.00 98.38 195 ALA A CA 1
ATOM 1510 C C . ALA A 1 195 ? -14.313 -5.788 28.581 1.00 98.38 195 ALA A C 1
ATOM 1512 O O . ALA A 1 195 ? -15.224 -6.109 29.340 1.00 98.38 195 ALA A O 1
ATOM 1513 N N . ASN A 1 196 ? -13.080 -6.294 28.683 1.00 98.44 196 ASN A N 1
ATOM 1514 C CA . ASN A 1 196 ? -12.690 -7.263 29.708 1.00 98.44 196 ASN A CA 1
ATOM 1515 C C . ASN A 1 196 ? -12.712 -6.653 31.124 1.00 98.44 196 ASN A C 1
ATOM 1517 O O . ASN A 1 196 ? -13.194 -7.289 32.056 1.00 98.44 196 ASN A O 1
ATOM 1521 N N . GLU A 1 197 ? -12.247 -5.410 31.295 1.00 98.38 197 GLU A N 1
ATOM 1522 C CA . GLU A 1 197 ? -12.354 -4.686 32.575 1.00 98.38 197 GLU A CA 1
ATOM 1523 C C . GLU A 1 197 ? -13.821 -4.538 33.006 1.00 98.38 197 GLU A C 1
ATOM 1525 O O . GLU A 1 197 ? -14.187 -4.913 34.122 1.00 98.38 197 GLU A O 1
ATOM 1530 N N . ASN A 1 198 ? -14.689 -4.099 32.091 1.00 98.50 198 ASN A N 1
ATOM 1531 C CA . ASN A 1 198 ? -16.123 -3.979 32.354 1.00 98.50 198 ASN A CA 1
ATOM 1532 C C . ASN A 1 198 ? -16.762 -5.330 32.718 1.00 98.50 198 ASN A C 1
ATOM 1534 O O . ASN A 1 198 ? -17.608 -5.393 33.609 1.00 98.50 198 ASN A O 1
ATOM 1538 N N . GLU A 1 199 ? -16.377 -6.426 32.060 1.00 98.56 199 GLU A N 1
ATOM 1539 C CA . GLU A 1 199 ? -16.874 -7.769 32.388 1.00 98.56 199 GLU A CA 1
ATOM 1540 C C . GLU A 1 199 ? -16.459 -8.210 33.803 1.00 98.56 199 GLU A C 1
ATOM 1542 O O . GLU A 1 199 ? -17.260 -8.800 34.541 1.00 98.56 199 GLU A O 1
ATOM 1547 N N . GLN A 1 200 ? -15.234 -7.878 34.220 1.00 98.38 200 GLN A N 1
ATOM 1548 C CA . GLN A 1 200 ? -14.755 -8.136 35.578 1.00 98.38 200 GLN A CA 1
ATOM 1549 C C . GLN A 1 200 ? -15.520 -7.309 36.617 1.00 98.38 200 GLN A C 1
ATOM 1551 O O . GLN A 1 200 ? -15.947 -7.858 37.640 1.00 98.38 200 GLN A O 1
ATOM 1556 N N . GLU A 1 201 ? -15.752 -6.020 36.354 1.00 98.38 201 GLU A N 1
ATOM 1557 C CA . GLU A 1 201 ? -16.556 -5.153 37.223 1.00 98.38 201 GLU A CA 1
ATOM 1558 C C . GLU A 1 201 ? -17.999 -5.652 37.340 1.00 98.38 201 GLU A C 1
ATOM 1560 O O . GLU A 1 201 ? -18.514 -5.807 38.450 1.00 98.38 201 GLU A O 1
ATOM 1565 N N . LEU A 1 202 ? -18.632 -6.005 36.218 1.00 98.56 202 LEU A N 1
ATOM 1566 C CA . LEU A 1 202 ? -19.976 -6.587 36.202 1.00 98.56 202 LEU A CA 1
ATOM 1567 C C . LEU A 1 202 ? -20.036 -7.898 36.992 1.00 98.56 202 LEU A C 1
ATOM 1569 O O . LEU A 1 202 ? -20.983 -8.130 37.748 1.00 98.56 202 LEU A O 1
ATOM 1573 N N . SER A 1 203 ? -19.014 -8.746 36.871 1.00 98.31 203 SER A N 1
ATOM 1574 C CA . SER A 1 203 ? -18.909 -9.994 37.633 1.00 98.31 203 SER A CA 1
ATOM 1575 C C . SER A 1 203 ? -18.756 -9.745 39.135 1.00 98.31 203 SER A C 1
ATOM 1577 O O . SER A 1 203 ? -19.343 -10.467 39.947 1.00 98.31 203 SER A O 1
ATOM 1579 N N . LYS A 1 204 ? -18.001 -8.710 39.527 1.00 98.62 204 LYS A N 1
ATOM 1580 C CA . LYS A 1 204 ? -17.870 -8.278 40.924 1.00 98.62 204 LYS A CA 1
ATOM 1581 C C . LYS A 1 204 ? -19.203 -7.778 41.474 1.00 98.62 204 LYS A C 1
ATOM 1583 O O . LYS A 1 204 ? -19.671 -8.311 42.474 1.00 98.62 204 LYS A O 1
ATOM 1588 N N . VAL A 1 205 ? -19.857 -6.860 40.767 1.00 98.75 205 VAL A N 1
ATOM 1589 C CA . VAL A 1 205 ? -21.171 -6.323 41.143 1.00 98.75 205 VAL A CA 1
ATOM 1590 C C . VAL A 1 205 ? -22.205 -7.443 41.274 1.00 98.75 205 VAL A C 1
ATOM 1592 O O . VAL A 1 205 ? -22.929 -7.507 42.265 1.00 98.75 205 VAL A O 1
ATOM 1595 N N . ARG A 1 206 ? -22.245 -8.390 40.327 1.00 98.62 206 ARG A N 1
ATOM 1596 C CA . ARG A 1 206 ? -23.143 -9.553 40.399 1.00 98.62 206 ARG A CA 1
ATOM 1597 C C . ARG A 1 206 ? -22.900 -10.389 41.661 1.00 98.62 206 ARG A C 1
ATOM 1599 O O . ARG A 1 206 ? -23.866 -10.845 42.275 1.00 98.62 206 ARG A O 1
ATOM 1606 N N . ARG A 1 207 ? -21.639 -10.588 42.058 1.00 98.62 207 ARG A N 1
ATOM 1607 C CA . ARG A 1 207 ? -21.289 -11.294 43.300 1.00 98.62 207 ARG A CA 1
ATOM 1608 C C . ARG A 1 207 ? -21.759 -10.521 44.531 1.00 98.62 207 ARG A C 1
ATOM 1610 O O . ARG A 1 207 ? -22.386 -11.122 45.400 1.00 98.62 207 ARG A O 1
ATOM 1617 N N . ASP A 1 208 ? -21.530 -9.212 44.567 1.00 98.56 208 ASP A N 1
ATOM 1618 C CA . ASP A 1 208 ? -21.931 -8.344 45.680 1.00 98.56 208 ASP A CA 1
ATOM 1619 C C . ASP A 1 208 ? -23.458 -8.331 45.855 1.00 98.56 208 ASP A C 1
ATOM 1621 O O . ASP A 1 208 ? -23.960 -8.476 46.971 1.00 98.56 208 ASP A O 1
ATOM 1625 N N . PHE A 1 209 ? -24.217 -8.290 44.754 1.00 98.62 209 PHE A N 1
ATOM 1626 C CA . PHE A 1 209 ? -25.673 -8.464 44.789 1.00 98.62 209 PHE A CA 1
ATOM 1627 C C . PHE A 1 209 ? -26.096 -9.845 45.301 1.00 98.62 209 PHE A C 1
ATOM 1629 O O . PHE A 1 209 ? -27.084 -9.950 46.028 1.00 98.62 209 PHE A O 1
ATOM 1636 N N . GLY A 1 210 ? -25.360 -10.905 44.956 1.00 98.56 210 GLY A N 1
ATOM 1637 C CA . GLY A 1 210 ? -25.590 -12.244 45.502 1.00 98.56 210 GLY A CA 1
ATOM 1638 C C . GLY A 1 210 ? -25.412 -12.294 47.023 1.00 98.56 210 GLY A C 1
ATOM 1639 O O . GLY A 1 210 ? -26.264 -12.839 47.727 1.00 98.56 210 GLY A O 1
ATOM 1640 N N . ILE A 1 211 ? -24.351 -11.663 47.536 1.00 98.50 211 ILE A N 1
ATOM 1641 C CA . ILE A 1 211 ? -24.092 -11.547 48.978 1.00 98.50 211 ILE A CA 1
ATOM 1642 C C . ILE A 1 211 ? -25.212 -10.746 49.648 1.00 98.50 211 ILE A C 1
ATOM 1644 O O . ILE A 1 211 ? -25.807 -11.218 50.619 1.00 98.50 211 ILE A O 1
ATOM 1648 N N . LEU A 1 212 ? -25.556 -9.577 49.101 1.00 98.69 212 LEU A N 1
ATOM 1649 C CA . LEU A 1 212 ? -26.622 -8.727 49.629 1.00 98.69 212 LEU A CA 1
ATOM 1650 C C . LEU A 1 212 ? -27.959 -9.472 49.688 1.00 98.69 212 LEU A C 1
ATOM 1652 O O . LEU A 1 212 ? -28.639 -9.427 50.711 1.00 98.69 212 LEU A O 1
ATOM 1656 N N . ARG A 1 213 ? -28.305 -10.216 48.633 1.00 98.69 213 ARG A N 1
ATOM 1657 C CA . ARG A 1 213 ? -29.509 -11.052 48.598 1.00 98.69 213 ARG A CA 1
ATOM 1658 C C . ARG A 1 213 ? -29.523 -12.072 49.739 1.00 98.69 213 ARG A C 1
ATOM 1660 O O . ARG A 1 213 ? -30.509 -12.146 50.463 1.00 98.69 213 ARG A O 1
ATOM 1667 N N . SER A 1 214 ? -28.426 -12.802 49.947 1.00 98.50 214 SER A N 1
ATOM 1668 C CA . SER A 1 214 ? -28.330 -13.788 51.036 1.00 98.50 214 SER A CA 1
ATOM 1669 C C . SER A 1 214 ? -28.415 -13.155 52.436 1.00 98.50 214 SER A C 1
ATOM 1671 O O . SER A 1 214 ? -28.983 -13.744 53.362 1.00 98.50 214 SER A O 1
ATOM 1673 N N . SER A 1 215 ? -27.904 -11.928 52.584 1.00 98.69 215 SER A N 1
ATOM 1674 C CA . SER A 1 215 ? -28.026 -11.135 53.810 1.00 98.69 215 SER A CA 1
ATOM 1675 C C . SER A 1 215 ? -29.482 -10.735 54.069 1.00 98.69 215 SER A C 1
ATOM 1677 O O . SER A 1 215 ? -29.998 -10.955 55.164 1.00 98.69 215 SER A O 1
ATOM 1679 N N . VAL A 1 216 ? -30.188 -10.243 53.043 1.00 98.75 216 VAL A N 1
ATOM 1680 C CA . VAL A 1 216 ? -31.623 -9.921 53.128 1.00 98.75 216 VAL A CA 1
ATOM 1681 C C . VAL A 1 216 ? -32.445 -11.160 53.483 1.00 98.75 216 VAL A C 1
ATOM 1683 O O . VAL A 1 216 ? -33.271 -11.087 54.389 1.00 98.75 216 VAL A O 1
ATOM 1686 N N . ASP A 1 217 ? -32.183 -12.310 52.860 1.00 98.56 217 ASP A N 1
ATOM 1687 C CA . ASP A 1 217 ? -32.868 -13.568 53.192 1.00 98.56 217 ASP A CA 1
ATOM 1688 C C . ASP A 1 217 ? -32.638 -13.971 54.662 1.00 98.56 217 ASP A C 1
ATOM 1690 O O . ASP A 1 217 ? -33.550 -14.445 55.344 1.00 98.56 217 ASP A O 1
ATOM 1694 N N . SER A 1 218 ? -31.430 -13.743 55.184 1.00 98.50 218 SER A N 1
ATOM 1695 C CA . SER A 1 218 ? -31.099 -13.992 56.593 1.00 98.50 218 SER A CA 1
ATOM 1696 C C . SER A 1 218 ? -31.837 -13.034 57.534 1.00 98.50 218 SER A C 1
ATOM 1698 O O . SER A 1 218 ? -32.361 -13.467 58.561 1.00 98.50 218 SER A O 1
ATOM 1700 N N . LEU A 1 219 ? -31.953 -11.753 57.167 1.00 98.56 219 LEU A N 1
ATOM 1701 C CA . LEU A 1 219 ? -32.741 -10.763 57.909 1.00 98.56 219 LEU A CA 1
ATOM 1702 C C . LEU A 1 219 ? -34.241 -11.083 57.891 1.00 98.56 219 LEU A C 1
ATOM 1704 O O . LEU A 1 219 ? -34.912 -10.910 58.907 1.00 98.56 219 LEU A O 1
ATOM 1708 N N . VAL A 1 220 ? -34.775 -11.591 56.777 1.00 98.44 220 VAL A N 1
ATOM 1709 C CA . VAL A 1 220 ? -36.173 -12.045 56.693 1.00 98.44 220 VAL A CA 1
ATOM 1710 C C . VAL A 1 220 ? -36.419 -13.201 57.663 1.00 98.44 220 VAL A C 1
ATOM 1712 O O . VAL A 1 220 ? -37.379 -13.138 58.433 1.00 98.44 220 VAL A O 1
ATOM 1715 N N . LYS A 1 221 ? -35.520 -14.193 57.712 1.00 98.44 221 LYS A N 1
ATOM 1716 C CA . LYS A 1 221 ? -35.594 -15.293 58.690 1.00 98.44 221 LYS A CA 1
ATOM 1717 C C . LYS A 1 221 ? -35.515 -14.785 60.129 1.00 98.44 221 LYS A C 1
ATOM 1719 O O . LYS A 1 221 ? -36.318 -15.193 60.961 1.00 98.44 221 LYS A O 1
ATOM 1724 N N . ALA A 1 222 ? -34.595 -13.865 60.428 1.00 98.56 222 ALA A N 1
ATOM 1725 C CA . ALA A 1 222 ? -34.494 -13.254 61.755 1.00 98.56 222 ALA A CA 1
ATOM 1726 C C . ALA A 1 222 ? -35.774 -12.485 62.140 1.00 98.56 222 ALA A C 1
ATOM 1728 O O . ALA A 1 222 ? -36.241 -12.563 63.272 1.00 98.56 222 ALA A O 1
ATOM 1729 N N . ARG A 1 223 ? -36.405 -11.785 61.191 1.00 98.44 223 ARG A N 1
ATOM 1730 C CA . ARG A 1 223 ? -37.702 -11.130 61.418 1.00 98.44 223 ARG A CA 1
ATOM 1731 C C . ARG A 1 223 ? -38.800 -12.146 61.741 1.00 98.44 223 ARG A C 1
ATOM 1733 O O . ARG A 1 223 ? -39.648 -11.886 62.590 1.00 98.44 223 ARG A O 1
ATOM 1740 N N . GLU A 1 224 ? -38.821 -13.287 61.061 1.00 98.19 224 GLU A N 1
ATOM 1741 C CA . GLU A 1 224 ? -39.796 -14.353 61.317 1.00 98.19 224 GLU A CA 1
ATOM 1742 C C . GLU A 1 224 ? -39.607 -14.998 62.693 1.00 98.19 224 GLU A C 1
ATOM 1744 O O . GLU A 1 224 ? -40.598 -15.240 63.389 1.00 98.19 224 GLU A O 1
ATOM 1749 N N . THR A 1 225 ? -38.360 -15.216 63.127 1.00 98.25 225 THR A N 1
ATOM 1750 C CA . THR A 1 225 ? -38.085 -15.720 64.479 1.00 98.25 225 THR A CA 1
ATOM 1751 C C . THR A 1 225 ? -38.506 -14.713 65.546 1.00 98.25 225 THR A C 1
ATOM 1753 O O . THR A 1 225 ? -39.180 -15.114 66.494 1.00 98.25 225 THR A O 1
ATOM 1756 N N . ILE A 1 226 ? -38.219 -13.416 65.365 1.00 98.12 226 ILE A N 1
ATOM 1757 C CA . ILE A 1 226 ? -38.674 -12.346 66.271 1.00 98.12 226 ILE A CA 1
ATOM 1758 C C . ILE A 1 226 ? -40.203 -12.339 66.375 1.00 98.12 226 ILE A C 1
ATOM 1760 O O . ILE A 1 226 ? -40.729 -12.430 67.479 1.00 98.12 226 ILE A O 1
ATOM 1764 N N . ARG A 1 227 ? -40.934 -12.372 65.253 1.00 98.38 227 ARG A N 1
ATOM 1765 C CA . ARG A 1 227 ? -42.409 -12.459 65.281 1.00 98.38 227 ARG A CA 1
ATOM 1766 C C . ARG A 1 227 ? -42.940 -13.717 65.962 1.00 98.38 227 ARG A C 1
ATOM 1768 O O . ARG A 1 227 ? -44.057 -13.736 66.478 1.00 98.38 227 ARG A O 1
ATOM 1775 N N . SER A 1 228 ? -42.196 -14.821 65.918 1.00 98.25 228 SER A N 1
ATOM 1776 C CA . SER A 1 228 ? -42.553 -16.017 66.682 1.00 98.25 228 SER A CA 1
ATOM 1777 C C . SER A 1 228 ? -42.314 -15.832 68.179 1.00 98.25 228 SER A C 1
ATOM 1779 O O . SER A 1 228 ? -43.082 -16.374 68.971 1.00 98.25 228 SER A O 1
ATOM 1781 N N . MET A 1 229 ? -41.262 -15.113 68.571 1.00 97.94 229 MET A N 1
ATOM 1782 C CA . MET A 1 229 ? -40.987 -14.789 69.971 1.00 97.94 229 MET A CA 1
ATOM 1783 C C . MET A 1 229 ? -42.023 -13.810 70.526 1.00 97.94 229 MET A C 1
ATOM 1785 O O . MET A 1 229 ? -42.530 -14.061 71.612 1.00 97.94 229 MET A O 1
ATOM 1789 N N . GLU A 1 230 ? -42.408 -12.781 69.767 1.00 97.94 230 GLU A N 1
ATOM 1790 C CA . GLU A 1 230 ? -43.478 -11.835 70.130 1.00 97.94 230 GLU A CA 1
ATOM 1791 C C . GLU A 1 230 ? -44.780 -12.572 70.469 1.00 97.94 230 GLU A C 1
ATOM 1793 O O . GLU A 1 230 ? -45.301 -12.427 71.569 1.00 97.94 230 GLU A O 1
ATOM 1798 N N . ARG A 1 231 ? -45.236 -13.484 69.596 1.00 98.06 231 ARG A N 1
ATOM 1799 C CA . ARG A 1 231 ? -46.429 -14.313 69.863 1.00 98.06 231 ARG A CA 1
ATOM 1800 C C . ARG A 1 231 ? -46.316 -15.150 71.141 1.00 98.06 231 ARG A C 1
ATOM 1802 O O . ARG A 1 231 ? -47.307 -15.341 71.840 1.00 98.06 231 ARG A O 1
ATOM 1809 N N . ARG A 1 232 ? -45.121 -15.666 71.450 1.00 97.94 232 ARG A N 1
ATOM 1810 C CA . ARG A 1 232 ? -44.878 -16.417 72.694 1.00 97.94 232 ARG A CA 1
ATOM 1811 C C . ARG A 1 232 ? -44.892 -15.506 73.920 1.00 97.94 232 ARG A C 1
ATOM 1813 O O . ARG A 1 232 ? -45.373 -15.932 74.963 1.00 97.94 232 ARG A O 1
ATOM 1820 N N . ILE A 1 233 ? -44.369 -14.286 73.807 1.00 97.81 233 ILE A N 1
ATOM 1821 C CA . ILE A 1 233 ? -44.414 -13.288 74.882 1.00 97.81 233 ILE A CA 1
ATOM 1822 C C . ILE A 1 233 ? -45.869 -12.915 75.172 1.00 97.81 233 ILE A C 1
ATOM 1824 O O . ILE A 1 233 ? -46.275 -13.011 76.323 1.00 97.81 233 ILE A O 1
ATOM 1828 N N . GLU A 1 234 ? -46.677 -12.633 74.147 1.00 97.94 234 GLU A N 1
ATOM 1829 C CA . GLU A 1 234 ? -48.115 -12.358 74.311 1.00 97.94 234 GLU A CA 1
ATOM 1830 C C . GLU A 1 234 ? -48.861 -13.511 75.013 1.00 97.94 234 GLU A C 1
ATOM 1832 O O . GLU A 1 234 ? -49.790 -13.300 75.796 1.00 97.94 234 GLU A O 1
ATOM 1837 N N . GLU A 1 235 ? -48.485 -14.765 74.739 1.00 97.94 235 GLU A N 1
ATOM 1838 C CA . GLU A 1 235 ? -49.043 -15.930 75.433 1.00 97.94 235 GLU A CA 1
ATOM 1839 C C . GLU A 1 235 ? -48.630 -15.967 76.912 1.00 97.94 235 GLU A C 1
ATOM 1841 O O . GLU A 1 235 ? -49.474 -16.182 77.787 1.00 97.94 235 GLU A O 1
ATOM 1846 N N . VAL A 1 236 ? -47.352 -15.717 77.206 1.00 97.69 236 VAL A N 1
ATOM 1847 C CA . VAL A 1 236 ? -46.836 -15.639 78.580 1.00 97.69 236 VAL A CA 1
ATOM 1848 C C . VAL A 1 236 ? -47.494 -14.496 79.353 1.00 97.69 236 VAL A C 1
ATOM 1850 O O . VAL A 1 236 ? -47.882 -14.702 80.502 1.00 97.69 236 VAL A O 1
ATOM 1853 N N . GLU A 1 237 ? -47.687 -13.332 78.735 1.00 97.62 237 GLU A N 1
ATOM 1854 C CA . GLU A 1 237 ? -48.390 -12.191 79.330 1.00 97.62 237 GLU A CA 1
ATOM 1855 C C . GLU A 1 237 ? -49.831 -12.563 79.701 1.00 97.62 237 GLU A C 1
ATOM 1857 O O . GLU A 1 237 ? -50.215 -12.396 80.859 1.00 97.62 237 GLU A O 1
ATOM 1862 N N . ARG A 1 238 ? -50.593 -13.207 78.800 1.00 98.00 238 ARG A N 1
ATOM 1863 C CA . ARG A 1 238 ? -51.941 -13.723 79.127 1.00 98.00 238 ARG A CA 1
ATOM 1864 C C . ARG A 1 238 ? -51.929 -14.720 80.285 1.00 98.00 238 ARG A C 1
ATOM 1866 O O . ARG A 1 238 ? -52.851 -14.749 81.105 1.00 98.00 238 ARG A O 1
ATOM 1873 N N . ILE A 1 239 ? -50.923 -15.595 80.359 1.00 97.69 239 ILE A N 1
ATOM 1874 C CA . ILE A 1 239 ? -50.780 -16.526 81.488 1.00 97.69 239 ILE A CA 1
ATOM 1875 C C . ILE A 1 239 ? -50.508 -15.749 82.781 1.00 97.69 239 ILE A C 1
ATOM 1877 O O . ILE A 1 239 ? -51.149 -16.038 83.794 1.00 97.69 239 ILE A O 1
ATOM 1881 N N . SER A 1 240 ? -49.612 -14.762 82.737 1.00 97.06 240 SER A N 1
ATOM 1882 C CA . SER A 1 240 ? -49.263 -13.905 83.870 1.00 97.06 240 SER A CA 1
ATOM 1883 C C . SER A 1 240 ? -50.477 -13.135 84.387 1.00 97.06 240 SER A C 1
ATOM 1885 O O . SER A 1 240 ? -50.757 -13.177 85.579 1.00 97.06 240 SER A O 1
ATOM 1887 N N . GLU A 1 241 ? -51.264 -12.513 83.508 1.00 97.75 241 GLU A N 1
ATOM 1888 C CA . GLU A 1 241 ? -52.499 -11.810 83.876 1.00 97.75 241 GLU A CA 1
ATOM 1889 C C . GLU A 1 241 ? -53.489 -12.727 84.608 1.00 97.75 241 GLU A C 1
ATOM 1891 O O . GLU A 1 241 ? -54.002 -12.375 85.675 1.00 97.75 241 GLU A O 1
ATOM 1896 N N . ARG A 1 242 ? -53.716 -13.946 84.090 1.00 97.62 242 ARG A N 1
ATOM 1897 C CA . ARG A 1 242 ? -54.574 -14.941 84.761 1.00 97.62 242 ARG A CA 1
ATOM 1898 C C . ARG A 1 242 ? -54.029 -15.347 86.130 1.00 97.62 242 ARG A C 1
ATOM 1900 O O . ARG A 1 242 ? -54.817 -15.546 87.056 1.00 97.62 242 ARG A O 1
ATOM 1907 N N . LEU A 1 243 ? -52.711 -15.508 86.264 1.00 97.44 243 LEU A N 1
ATOM 1908 C CA . LEU A 1 243 ? -52.077 -15.837 87.543 1.00 97.44 243 LEU A CA 1
ATOM 1909 C C . LEU A 1 243 ? -52.229 -14.691 88.543 1.00 97.44 243 LEU A C 1
ATOM 1911 O O . LEU A 1 243 ? -52.659 -14.943 89.666 1.00 97.44 243 LEU A O 1
ATOM 1915 N N . THR A 1 244 ? -51.971 -13.448 88.137 1.00 97.75 244 THR A N 1
ATOM 1916 C CA . THR A 1 244 ? -52.149 -12.260 88.982 1.00 97.75 244 THR A CA 1
ATOM 1917 C C . THR A 1 244 ? -53.599 -12.122 89.446 1.00 97.75 244 THR A C 1
ATOM 1919 O O . THR A 1 244 ? -53.844 -11.929 90.637 1.00 97.75 244 THR A O 1
ATOM 1922 N N . ALA A 1 245 ? -54.576 -12.317 88.552 1.00 97.50 245 ALA A N 1
ATOM 1923 C CA . ALA A 1 245 ? -55.994 -12.326 88.917 1.00 97.50 245 ALA A CA 1
ATOM 1924 C C . ALA A 1 245 ? -56.321 -13.429 89.942 1.00 97.50 245 ALA A C 1
ATOM 1926 O O . ALA A 1 245 ? -57.049 -13.198 90.911 1.00 97.50 245 ALA A O 1
ATOM 1927 N N . ARG A 1 246 ? -55.749 -14.628 89.769 1.00 97.25 246 ARG A N 1
ATOM 1928 C CA . ARG A 1 246 ? -55.942 -15.749 90.698 1.00 97.25 246 ARG A CA 1
ATOM 1929 C C . ARG A 1 246 ? -55.303 -15.498 92.062 1.00 97.25 246 ARG A C 1
ATOM 1931 O O . ARG A 1 246 ? -55.932 -15.809 93.070 1.00 97.25 246 ARG A O 1
ATOM 1938 N N . VAL A 1 247 ? -54.101 -14.923 92.108 1.00 97.12 247 VAL A N 1
ATOM 1939 C CA . VAL A 1 247 ? -53.442 -14.512 93.358 1.00 97.12 247 VAL A CA 1
ATOM 1940 C C . VAL A 1 247 ? -54.284 -13.460 94.076 1.00 97.12 247 VAL A C 1
ATOM 1942 O O . VAL A 1 247 ? -54.600 -13.654 95.246 1.00 97.12 247 VAL A O 1
ATOM 1945 N N . GLY A 1 248 ? -54.753 -12.423 93.374 1.00 96.50 248 GLY A N 1
ATOM 1946 C CA . GLY A 1 248 ? -55.633 -11.406 93.957 1.00 96.50 248 GLY A CA 1
ATOM 1947 C C . GLY A 1 248 ? -56.927 -11.992 94.540 1.00 96.50 248 GLY A C 1
ATOM 1948 O O . GLY A 1 248 ? -57.335 -11.627 95.644 1.00 96.50 248 GLY A O 1
ATOM 1949 N N . GLY A 1 249 ? -57.539 -12.962 93.848 1.00 96.62 249 GLY A N 1
ATOM 1950 C CA . GLY A 1 249 ? -58.699 -13.702 94.355 1.00 96.62 249 GLY A CA 1
ATOM 1951 C C . GLY A 1 249 ? -58.393 -14.534 95.608 1.00 96.62 249 GLY A C 1
ATOM 1952 O O . GLY A 1 249 ? -59.172 -14.522 96.563 1.00 96.62 249 GLY A O 1
ATOM 1953 N N . LEU A 1 250 ? -57.244 -15.219 95.642 1.00 96.50 250 LEU A N 1
ATOM 1954 C CA . LEU A 1 250 ? -56.791 -15.975 96.815 1.00 96.50 250 LEU A CA 1
ATOM 1955 C C . LEU A 1 250 ? -56.486 -15.062 98.009 1.00 96.50 250 LEU A C 1
ATOM 1957 O O . LEU A 1 250 ? -56.863 -15.396 99.130 1.00 96.50 250 LEU A O 1
ATOM 1961 N N . GLU A 1 251 ? -55.858 -13.907 97.792 1.00 96.12 251 GLU A N 1
ATOM 1962 C CA . GLU A 1 251 ? -55.600 -12.922 98.845 1.00 96.12 251 GLU A CA 1
ATOM 1963 C C . GLU A 1 251 ? -56.889 -12.325 99.413 1.00 96.12 251 GLU A C 1
ATOM 1965 O O . GLU A 1 251 ? -57.015 -12.187 100.628 1.00 96.12 251 GLU A O 1
ATOM 1970 N N . ALA A 1 252 ? -57.868 -11.996 98.565 1.00 96.06 252 ALA A N 1
ATOM 1971 C CA . ALA A 1 252 ? -59.178 -11.536 99.023 1.00 96.06 252 ALA A CA 1
ATOM 1972 C C . ALA A 1 252 ? -59.893 -12.617 99.848 1.00 96.06 252 ALA A C 1
ATOM 1974 O O . ALA A 1 252 ? -60.392 -12.338 100.938 1.00 96.06 252 ALA A O 1
ATOM 1975 N N . GLY A 1 253 ? -59.870 -13.867 99.372 1.00 96.25 253 GLY A N 1
ATOM 1976 C CA . GLY A 1 253 ? -60.381 -15.013 100.120 1.00 96.25 253 GLY A CA 1
ATOM 1977 C C . GLY A 1 253 ? -59.668 -15.212 101.462 1.00 96.25 253 GLY A C 1
ATOM 1978 O O . GLY A 1 253 ? -60.326 -15.481 102.466 1.00 96.25 253 GLY A O 1
ATOM 1979 N N . LYS A 1 254 ? -58.341 -15.031 101.504 1.00 96.62 254 LYS A N 1
ATOM 1980 C CA . LYS A 1 254 ? -57.539 -15.067 102.734 1.00 96.62 254 LYS A CA 1
ATOM 1981 C C . LYS A 1 254 ? -57.965 -13.964 103.710 1.00 96.62 254 LYS A C 1
ATOM 1983 O O . LYS A 1 254 ? -58.274 -14.292 104.849 1.00 96.62 254 LYS A O 1
ATOM 1988 N N . ARG A 1 255 ? -58.066 -12.703 103.266 1.00 95.31 255 ARG A N 1
ATOM 1989 C CA . ARG A 1 255 ? -58.502 -11.572 104.113 1.00 95.31 255 ARG A CA 1
ATOM 1990 C C . ARG A 1 255 ? -59.899 -11.786 104.697 1.00 95.31 255 ARG A C 1
ATOM 1992 O O . ARG A 1 255 ? -60.112 -11.517 105.873 1.00 95.31 255 ARG A O 1
ATOM 1999 N N . ASN A 1 256 ? -60.837 -12.307 103.901 1.00 95.50 256 ASN A N 1
ATOM 2000 C CA . ASN A 1 256 ? -62.183 -12.627 104.384 1.00 95.50 256 ASN A CA 1
ATOM 2001 C C . ASN A 1 256 ? -62.149 -13.684 105.496 1.00 95.50 256 ASN A C 1
ATOM 2003 O O . ASN A 1 256 ? -62.783 -13.496 106.531 1.00 95.50 256 ASN A O 1
ATOM 2007 N N . LYS A 1 257 ? -61.372 -14.762 105.311 1.00 96.19 257 LYS A N 1
ATOM 2008 C CA . LYS A 1 257 ? -61.190 -15.796 106.341 1.00 96.19 257 LYS A CA 1
ATOM 2009 C C . LYS A 1 257 ? -60.495 -15.254 107.592 1.00 96.19 257 LYS A C 1
ATOM 2011 O O . LYS A 1 257 ? -60.890 -15.603 108.694 1.00 96.19 257 LYS A O 1
ATOM 2016 N N . GLU A 1 258 ? -59.487 -14.395 107.448 1.00 95.75 258 GLU A N 1
ATOM 2017 C CA . GLU A 1 258 ? -58.817 -13.746 108.585 1.00 95.75 258 GLU A CA 1
ATOM 2018 C C . GLU A 1 258 ? -59.782 -12.854 109.385 1.00 95.75 258 GLU A C 1
ATOM 2020 O O . GLU A 1 258 ? -59.787 -12.912 110.613 1.00 95.75 258 GLU A O 1
ATOM 2025 N N . ALA A 1 259 ? -60.645 -12.085 108.712 1.00 95.44 259 ALA A N 1
ATOM 2026 C CA . ALA A 1 259 ? -61.677 -11.279 109.367 1.00 95.44 259 ALA A CA 1
ATOM 2027 C C . ALA A 1 259 ? -62.722 -12.145 110.095 1.00 95.44 259 ALA A C 1
ATOM 2029 O O . ALA A 1 259 ? -63.149 -11.815 111.202 1.00 95.44 259 ALA A O 1
ATOM 2030 N N . GLU A 1 260 ? -63.113 -13.272 109.496 1.00 95.88 260 GLU A N 1
ATOM 2031 C CA . GLU A 1 260 ? -63.999 -14.252 110.128 1.00 95.88 260 GLU A CA 1
ATOM 2032 C C . GLU A 1 260 ? -63.360 -14.860 111.384 1.00 95.88 260 GLU A C 1
ATOM 2034 O O . GLU A 1 260 ? -63.998 -14.900 112.436 1.00 95.88 260 GLU A O 1
ATOM 2039 N N . VAL A 1 261 ? -62.077 -15.234 111.321 1.00 95.94 261 VAL A N 1
ATOM 2040 C CA . VAL A 1 261 ? -61.313 -15.711 112.485 1.00 95.94 261 VAL A CA 1
ATOM 2041 C C . VAL A 1 261 ? -61.244 -14.647 113.584 1.00 95.94 261 VAL A C 1
ATOM 2043 O O . VAL A 1 261 ? -61.498 -14.974 114.739 1.00 95.94 261 VAL A O 1
ATOM 2046 N N . GLN A 1 262 ? -60.972 -13.377 113.262 1.00 94.31 262 GLN A N 1
ATOM 2047 C CA . GLN A 1 262 ? -60.972 -12.292 114.257 1.00 94.31 262 GLN A CA 1
ATOM 2048 C C . GLN A 1 262 ? -62.342 -12.103 114.919 1.00 94.31 262 GLN A C 1
ATOM 2050 O O . GLN A 1 262 ? -62.426 -11.895 116.129 1.00 94.31 262 GLN A O 1
ATOM 2055 N N . LYS A 1 263 ? -63.430 -12.197 114.144 1.00 95.69 263 LYS A N 1
ATOM 2056 C CA . LYS A 1 263 ? -64.793 -12.133 114.683 1.00 95.69 263 LYS A CA 1
ATOM 2057 C C . LYS A 1 263 ? -65.058 -13.289 115.648 1.00 95.69 263 LYS A C 1
ATOM 2059 O O . LYS A 1 263 ? -65.575 -13.050 116.738 1.00 95.69 263 LYS A O 1
ATOM 2064 N N . LEU A 1 264 ? -64.681 -14.509 115.261 1.00 94.88 264 LEU A N 1
ATOM 2065 C CA . LEU A 1 264 ? -64.798 -15.697 116.108 1.00 94.88 264 LEU A CA 1
ATOM 2066 C C . LEU A 1 264 ? -63.939 -15.578 117.373 1.00 94.88 264 LEU A C 1
ATOM 2068 O O . LEU A 1 264 ? -64.401 -15.961 118.442 1.00 94.88 264 LEU A O 1
ATOM 2072 N N . MET A 1 265 ? -62.735 -15.003 117.288 1.00 94.56 265 MET A N 1
ATOM 2073 C CA . MET A 1 265 ? -61.903 -14.706 118.460 1.00 94.56 265 MET A CA 1
ATOM 2074 C C . MET A 1 265 ? -62.599 -13.741 119.428 1.00 94.56 265 MET A C 1
ATOM 2076 O O . MET A 1 265 ? -62.714 -14.061 120.603 1.00 94.56 265 MET A O 1
ATOM 2080 N N . LEU A 1 266 ? -63.132 -12.610 118.947 1.00 94.62 266 LEU A N 1
ATOM 2081 C CA . LEU A 1 266 ? -63.854 -11.645 119.794 1.00 94.62 266 LEU A CA 1
ATOM 2082 C C . LEU A 1 266 ? -65.100 -12.250 120.451 1.00 94.62 266 LEU A C 1
ATOM 2084 O O . LEU A 1 266 ? -65.471 -11.888 121.568 1.00 94.62 266 LEU A O 1
ATOM 2088 N N . GLU A 1 267 ? -65.802 -13.125 119.733 1.00 94.69 267 GLU A N 1
ATOM 2089 C CA . GLU A 1 267 ? -66.940 -13.857 120.279 1.00 94.69 267 GLU A CA 1
ATOM 2090 C C . GLU A 1 267 ? -66.495 -14.856 121.352 1.00 94.69 267 GLU A C 1
ATOM 2092 O O . GLU A 1 267 ? -67.127 -14.928 122.405 1.00 94.69 267 GLU A O 1
ATOM 2097 N N . ASN A 1 268 ? -65.377 -15.549 121.132 1.00 93.62 268 ASN A N 1
ATOM 2098 C CA . ASN A 1 268 ? -64.771 -16.441 122.114 1.00 93.62 268 ASN A CA 1
ATOM 2099 C C . ASN A 1 268 ? -64.335 -15.676 123.374 1.00 93.62 268 ASN A C 1
ATOM 2101 O O . ASN A 1 268 ? -64.740 -16.054 124.464 1.00 93.62 268 ASN A O 1
ATOM 2105 N N . ASP A 1 269 ? -63.658 -14.531 123.242 1.00 94.31 269 ASP A N 1
ATOM 2106 C CA . ASP A 1 269 ? -63.284 -13.670 124.375 1.00 94.31 269 ASP A CA 1
ATOM 2107 C C . ASP A 1 269 ? -64.512 -13.210 125.181 1.00 94.31 269 ASP A C 1
ATOM 2109 O O . ASP A 1 269 ? -64.498 -13.188 126.412 1.00 94.31 269 ASP A O 1
ATOM 2113 N N . LYS A 1 270 ? -65.622 -12.873 124.506 1.00 93.88 270 LYS A N 1
ATOM 2114 C CA . LYS A 1 270 ? -66.892 -12.536 125.177 1.00 93.88 270 LYS A CA 1
ATOM 2115 C C . LYS A 1 270 ? -67.495 -13.727 125.910 1.00 93.88 270 LYS A C 1
ATOM 2117 O O . LYS A 1 270 ? -68.064 -13.550 126.989 1.00 93.88 270 LYS A O 1
ATOM 2122 N N . LEU A 1 271 ? -67.453 -14.909 125.300 1.00 93.69 271 LEU A N 1
ATOM 2123 C CA . LEU A 1 271 ? -67.924 -16.140 125.926 1.00 93.69 271 LEU A CA 1
ATOM 2124 C C . LEU A 1 271 ? -67.050 -16.492 127.132 1.00 93.69 271 LEU A C 1
ATOM 2126 O O . LEU A 1 271 ? -67.609 -16.817 128.173 1.00 93.69 271 LEU A O 1
ATOM 2130 N N . GLN A 1 272 ? -65.732 -16.318 127.032 1.00 91.88 272 GLN A N 1
ATOM 2131 C CA . GLN A 1 272 ? -64.782 -16.475 128.129 1.00 91.88 272 GLN A CA 1
ATOM 2132 C C . GLN A 1 272 ? -65.081 -15.487 129.264 1.00 91.88 272 GLN A C 1
ATOM 2134 O O . GLN A 1 272 ? -65.265 -15.909 130.393 1.00 91.88 272 GLN A O 1
ATOM 2139 N N . ALA A 1 273 ? -65.287 -14.197 128.982 1.00 92.00 273 ALA A N 1
ATOM 2140 C CA . ALA A 1 273 ? -65.666 -13.220 130.010 1.00 92.00 273 ALA A CA 1
ATOM 2141 C C . ALA A 1 273 ? -67.021 -13.541 130.678 1.00 92.00 273 ALA A C 1
ATOM 2143 O O . ALA A 1 273 ? -67.219 -13.294 131.869 1.00 92.00 273 ALA A O 1
ATOM 2144 N N . ARG A 1 274 ? -67.986 -14.091 129.924 1.00 91.81 274 ARG A N 1
ATOM 2145 C CA . ARG A 1 274 ? -69.248 -14.602 130.491 1.00 91.81 274 ARG A CA 1
ATOM 2146 C C . ARG A 1 274 ? -69.020 -15.829 131.365 1.00 91.81 274 ARG A C 1
ATOM 2148 O O . ARG A 1 274 ? -69.694 -15.941 132.387 1.00 91.81 274 ARG A O 1
ATOM 2155 N N . LEU A 1 275 ? -68.126 -16.725 130.953 1.00 90.25 275 LEU A N 1
ATOM 2156 C CA . LEU A 1 275 ? -67.712 -17.887 131.729 1.00 90.25 275 LEU A CA 1
ATOM 2157 C C . LEU A 1 275 ? -67.096 -17.423 133.053 1.00 90.25 275 LEU A C 1
ATOM 2159 O O . LEU A 1 275 ? -67.629 -17.770 134.098 1.00 90.25 275 LEU A O 1
ATOM 2163 N N . ASP A 1 276 ? -66.100 -16.537 133.006 1.00 91.69 276 ASP A N 1
ATOM 2164 C CA . ASP A 1 276 ? -65.418 -15.980 134.178 1.00 91.69 276 ASP A CA 1
ATOM 2165 C C . ASP A 1 276 ? -66.407 -15.270 135.126 1.00 91.69 276 ASP A C 1
ATOM 2167 O O . ASP A 1 276 ? -66.371 -15.469 136.339 1.00 91.69 276 ASP A O 1
ATOM 2171 N N . ASN A 1 277 ? -67.359 -14.486 134.596 1.00 89.94 277 ASN A N 1
ATOM 2172 C CA . ASN A 1 277 ? -68.427 -13.881 135.405 1.00 89.94 277 ASN A CA 1
ATOM 2173 C C . ASN A 1 277 ? -69.309 -14.936 136.083 1.00 89.94 277 ASN A C 1
ATOM 2175 O O . ASN A 1 277 ? -69.673 -14.778 137.246 1.00 89.94 277 ASN A O 1
ATOM 2179 N N . LYS A 1 278 ? -69.677 -16.007 135.369 1.00 90.62 278 LYS A N 1
ATOM 2180 C CA . LYS A 1 278 ? -70.475 -17.100 135.938 1.00 90.62 278 LYS A CA 1
ATOM 2181 C C . LYS A 1 278 ? -69.687 -17.896 136.971 1.00 90.62 278 LYS A C 1
ATOM 2183 O O . LYS A 1 278 ? -70.267 -18.294 137.976 1.00 90.62 278 LYS A O 1
ATOM 2188 N N . GLU A 1 279 ? -68.388 -18.085 136.771 1.00 87.69 279 GLU A N 1
ATOM 2189 C CA . GLU A 1 279 ? -67.483 -18.674 137.757 1.00 87.69 279 GLU A CA 1
ATOM 2190 C C . GLU A 1 279 ? -67.357 -17.787 139.004 1.00 87.69 279 GLU A C 1
ATOM 2192 O O . GLU A 1 279 ? -67.417 -18.299 140.120 1.00 87.69 279 GLU A O 1
ATOM 2197 N N . ALA A 1 280 ? -67.279 -16.462 138.846 1.00 84.75 280 ALA A N 1
ATOM 2198 C CA . ALA A 1 280 ? -67.280 -15.509 139.956 1.00 84.75 280 ALA A CA 1
ATOM 2199 C C . ALA A 1 280 ? -68.623 -15.482 140.711 1.00 84.75 280 ALA A C 1
ATOM 2201 O O . ALA A 1 280 ? -68.634 -15.482 141.942 1.00 84.75 280 ALA A O 1
ATOM 2202 N N . GLU A 1 281 ? -69.758 -15.514 140.002 1.00 84.06 281 GLU A N 1
ATOM 2203 C CA . GLU A 1 281 ? -7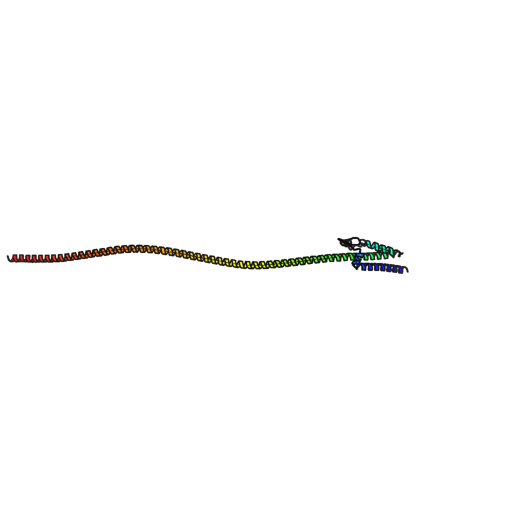1.091 -15.681 140.600 1.00 84.06 281 GLU A CA 1
ATOM 2204 C C . GLU A 1 281 ? -71.189 -17.011 141.364 1.00 84.06 281 GLU A C 1
ATOM 2206 O O . GLU A 1 281 ? -71.654 -17.031 142.501 1.00 84.06 281 GLU A O 1
ATOM 2211 N N . LEU A 1 282 ? -70.704 -18.116 140.784 1.00 83.62 282 LEU A N 1
ATOM 2212 C CA . LEU A 1 282 ? -70.633 -19.421 141.448 1.00 83.62 282 LEU A CA 1
ATOM 2213 C C . LEU A 1 282 ? -69.737 -19.385 142.689 1.00 83.62 282 LEU A C 1
ATOM 2215 O O . LEU A 1 282 ? -70.102 -19.960 143.711 1.00 83.62 282 LEU A O 1
ATOM 2219 N N . ALA A 1 283 ? -68.594 -18.697 142.637 1.00 80.38 283 ALA A N 1
ATOM 2220 C CA . ALA A 1 283 ? -67.713 -18.505 143.784 1.00 80.38 283 ALA A CA 1
ATOM 2221 C C . ALA A 1 283 ? -68.391 -17.671 144.885 1.00 80.38 283 ALA A C 1
ATOM 2223 O O . ALA A 1 283 ? -68.305 -18.028 146.058 1.00 80.38 283 ALA A O 1
ATOM 2224 N N . ALA A 1 284 ? -69.126 -16.615 144.525 1.00 80.44 284 ALA A N 1
ATOM 2225 C CA . ALA A 1 284 ? -69.896 -15.805 145.465 1.00 80.44 284 ALA A CA 1
ATOM 2226 C C . ALA A 1 284 ? -71.056 -16.590 146.095 1.00 80.44 284 ALA A C 1
ATOM 2228 O O . ALA A 1 284 ? -71.262 -16.501 147.302 1.00 80.44 284 ALA A O 1
ATOM 2229 N N . VAL A 1 285 ? -71.784 -17.398 145.316 1.00 79.81 285 VAL A N 1
ATOM 2230 C CA . VAL A 1 285 ? -72.824 -18.304 145.833 1.00 79.81 285 VAL A CA 1
ATOM 2231 C C . VAL A 1 285 ? -72.202 -19.391 146.709 1.00 79.81 285 VAL A C 1
ATOM 2233 O O . VAL A 1 285 ? -72.743 -19.698 147.763 1.00 79.81 285 VAL A O 1
ATOM 2236 N N . SER A 1 286 ? -71.040 -19.932 146.341 1.00 77.31 286 SER A N 1
ATOM 2237 C CA . SER A 1 286 ? -70.275 -20.871 147.170 1.00 77.31 286 SER A CA 1
ATOM 2238 C C . SER A 1 286 ? -69.871 -20.244 148.511 1.00 77.31 286 SER A C 1
ATOM 2240 O O . SER A 1 286 ? -70.063 -20.860 149.558 1.00 77.31 286 SER A O 1
ATOM 2242 N N . GLU A 1 287 ? -69.404 -18.991 148.523 1.00 76.69 287 GLU A N 1
ATOM 2243 C CA . GLU A 1 287 ? -69.124 -18.240 149.756 1.00 76.69 287 GLU A CA 1
ATOM 2244 C C . GLU A 1 287 ? -70.399 -17.880 150.540 1.00 76.69 287 GLU A C 1
ATOM 2246 O O . GLU A 1 287 ? -70.403 -17.973 151.766 1.00 76.69 287 GLU A O 1
ATOM 2251 N N . GLN A 1 288 ? -71.516 -17.557 149.878 1.00 70.69 288 GLN A N 1
ATOM 2252 C CA . GLN A 1 288 ? -72.817 -17.381 150.538 1.00 70.69 288 GLN A CA 1
ATOM 2253 C C . GLN A 1 288 ? -73.321 -18.684 151.167 1.00 70.69 288 GLN A C 1
ATOM 2255 O O . GLN A 1 288 ? -73.820 -18.653 152.287 1.00 70.69 288 GLN A O 1
ATOM 2260 N N . VAL A 1 289 ? -73.148 -19.832 150.507 1.00 68.12 289 VAL A N 1
ATOM 2261 C CA . VAL A 1 289 ? -73.458 -21.160 151.060 1.00 68.12 289 VAL A CA 1
ATOM 2262 C C . VAL A 1 289 ? -72.546 -21.469 152.249 1.00 68.12 289 VAL A C 1
ATOM 2264 O O . VAL A 1 289 ? -73.030 -21.973 153.257 1.00 68.12 289 VAL A O 1
ATOM 2267 N N . LYS A 1 290 ? -71.259 -21.095 152.206 1.00 66.00 290 LYS A N 1
ATOM 2268 C CA . LYS A 1 290 ? -70.349 -21.199 153.364 1.00 66.00 290 LYS A CA 1
ATOM 2269 C C . LYS A 1 290 ? -70.721 -20.254 154.515 1.00 66.00 290 LYS A C 1
ATOM 2271 O O . LYS A 1 290 ? -70.550 -20.628 155.670 1.00 66.00 290 LYS A O 1
ATOM 2276 N N . MET A 1 291 ? -71.217 -19.048 154.233 1.00 64.50 291 MET A N 1
ATOM 2277 C CA . MET A 1 291 ? -71.695 -18.086 155.240 1.00 64.50 291 MET A CA 1
ATOM 2278 C C . MET A 1 291 ? -73.031 -18.521 155.856 1.00 64.50 291 MET A C 1
ATOM 2280 O O . MET A 1 291 ? -73.185 -18.454 157.072 1.00 64.50 291 MET A O 1
ATOM 2284 N N . LEU A 1 292 ? -73.968 -19.032 155.051 1.00 58.03 292 LEU A N 1
ATOM 2285 C CA . LEU A 1 292 ? -75.215 -19.643 155.524 1.00 58.03 292 LEU A CA 1
ATOM 2286 C C . LEU A 1 292 ? -74.939 -20.905 156.351 1.00 58.03 292 LEU A C 1
ATOM 2288 O O . LEU A 1 292 ? -75.568 -21.086 157.384 1.00 58.03 292 LEU A O 1
ATOM 2292 N N . ALA A 1 293 ? -73.932 -21.701 155.981 1.00 55.81 293 ALA A N 1
ATOM 2293 C CA . ALA A 1 293 ? -73.443 -22.823 156.786 1.00 55.81 293 ALA A CA 1
ATOM 2294 C C . ALA A 1 293 ? -72.682 -22.403 158.065 1.00 55.81 293 ALA A C 1
ATOM 2296 O O . ALA A 1 293 ? -72.379 -23.257 158.889 1.00 55.81 293 ALA A O 1
ATOM 2297 N N . ARG A 1 294 ? -72.345 -21.114 158.241 1.00 48.78 294 ARG A N 1
ATOM 2298 C CA . ARG A 1 294 ? -71.783 -20.546 159.487 1.00 48.78 294 ARG A CA 1
ATOM 2299 C C . ARG A 1 294 ? -72.826 -19.810 160.342 1.00 48.78 294 ARG A C 1
ATOM 2301 O O . ARG A 1 294 ? -72.511 -19.430 161.465 1.00 48.78 294 ARG A O 1
ATOM 2308 N N . LEU A 1 295 ? -74.036 -19.601 159.816 1.00 40.94 295 LEU A N 1
ATOM 2309 C CA . LEU A 1 295 ? -75.201 -19.045 160.521 1.00 40.94 295 LEU A CA 1
ATOM 2310 C C . LEU A 1 295 ? -76.261 -20.118 160.858 1.00 40.94 295 LEU A C 1
ATOM 2312 O O . LEU A 1 295 ? -77.341 -19.776 161.337 1.00 40.94 295 LEU A O 1
ATOM 2316 N N . SER A 1 296 ? -75.933 -21.397 160.652 1.00 39.72 296 SER A N 1
ATOM 2317 C CA . SER A 1 296 ? -76.612 -22.579 161.205 1.00 39.72 296 SER A CA 1
ATOM 2318 C C . SER A 1 296 ? -75.672 -23.317 162.145 1.00 39.72 296 SER A C 1
ATOM 2320 O O . SER A 1 296 ? -76.137 -23.789 163.201 1.00 39.72 296 SER A O 1
#

Foldseek 3Di:
DVVVVLVVLLVVLLVVLVVVLVVLVVLCVDVVSVCVSQVWDQDPPQGIAGVVRHGLVCLCVVVPDDPPDPDPDDDPVPVLVVQVVVCCVVPVVPDPDDPSVVSSVVSSVVSVVVSVVSNSVSSVVVSVVVVVVVVVVVVVVVVVVVVVVVVVVVVVVVVVVVVVVVVVVVVVVVVVVVVVVVVVVVVVVVVVVVVVVVVVVVVVVVVVVVVVVVVVVVVVVVVVVVVVVVVVVVVVVVVVVVVVVVVVVVVVVVVVVVVVVVVVVVVVVVVVVVVVVVVVVVVVVVVVVVVVVVVD

Organism: Selaginella moellendorffii (NCBI:txid88036)

Sequence (296 aa):
MEGLQVLQDRATTVETLLAYLKSKARVMALPRYAFASCGIRKKEGVGYVDKRGVPMADWLKGAATNPDENDCAGGARGLSDELVAAIESNVLRSLSERGEVEYVQRTTVAVAQVADAMEALLKRAIIAEAEVEVEQVRARMSEEEVTRKSIQIEEMWCRVEEMERVAVGTSGILKEMQVKLEDMEMETSRQRHRANENEQELSKVRRDFGILRSSVDSLVKARETIRSMERRIEEVERISERLTARVGGLEAGKRNKEAEVQKLMLENDKLQARLDNKEAELAAVSEQVKMLARLS

pLDDT: mean 84.2, std 17.66, range [30.12, 98.75]